Protein 4QYX (pdb70)

Solvent-accessible surface area: 10157 Å² total; per-residue (Å²): 120,66,102,37,0,0,0,0,0,0,22,46,50,79,88,10,20,110,104,41,15,79,0,0,0,21,0,7,0,0,0,49,0,6,53,12,0,85,189,95,50,9,85,4,41,1,0,0,52,69,16,146,54,13,51,0,75,70,0,51,43,132,113,74,6,74,51,120,27,34,73,31,34,135,66,150,97,11,69,3,22,108,12,10,85,138,34,74,28,7,185,98,22,85,11,85,34,11,42,0,0,0,0,0,0,1,8,0,0,8,37,18,0,35,155,0,136,56,0,6,86,19,0,10,80,1,24,26,99,46,7,0,0,0,0,0,3,2,0,0,1,0,0,32,46,2,58,18,131,152,85,53,126,31,3,0,65,71,45,25,0,0,0,6,6,56,88,0,4,83,107,83,48,2,63,87,33,5,152,91,82,140,27,42,17,1,50,65,4,1,178,149,46,44,15,134,42,62,61,13,160,17,27,100,59,89,75,10,25,57,43,54,78,0,0,0,0,0,0,14,59,0,0,100,24,0,0,57,85,0,16,100,20,49,218

GO terms:
  GO:0000932 P-body (C, IDA)
  GO:0010494 cytoplasmic stress granule (C, IDA)
  GO:0044183 protein folding chaperone (F, IDA)
  GO:0006457 protein folding (P, IDA)
  GO:0019172 glyoxalase III activity (F, IDA)
  GO:0034599 cellular response to oxidative stress (P, IMP)
  GO:0010494 cytoplasmic stress granule (C, HDA)
  GO:0031669 cellular response to nutrient levels (P, IMP)
  GO:0019172 glyoxalase III activity (F, EXP)

CATH classification: 3.40.50.880

Radius of gyration: 16.04 Å; Cα contacts (8 Å, |Δi|>4): 571; chains: 1; bounding box: 46×45×32 Å

Nearest PDB structures (foldseek):
  4qyx-assembly1_A  TM=1.004E+00  e=4.653E-50  Saccharomyces cerevisiae
  1qvz-assembly1_B  TM=9.995E-01  e=1.437E-45  Saccharomyces cerevisiae
  1qvv-assembly1_D-2  TM=1.000E+00  e=1.384E-43  Saccharomyces cerevisiae
  4lru-assembly1_A  TM=9.902E-01  e=3.178E-36  Candida albicans SC5314
  3mii-assembly1_B  TM=9.748E-01  e=4.558E-36  Saccharomyces cerevisiae S288C

Secondary structure (DSSP, 8-state):
---EEEEEE-----B-STTS-B--B-HHHHHHHHHHHHHTT-EEEEEETTS---B-GGGGSTTTS-HHHHHHHH-TTSHHHHHHTT-B-GGG--GGG-SEEEE--STTHHHHGGG-HHHHHHHHHHHHTT-EEEEETTGGGGGTT-B-TTTSSBTTTT-EE--S-HHHHHHTT-HHHHHHTT---HHHHHHHTT-EE---SSTTS--EEEETTEEEE-SGGGHHHHHHHHHHHH-

Sequence (235 aa):
APKKVLLALTSYNDVFYSDGAKTGVFVVEALHPFNTFRKEGFEVDFVSETGKFGWDEHSLAKDFLNGQDETDFKNKDSDDFNKTLAKIKTPKEVNADDYQIFFASAGHGTLFDYPKAKDLQDIASEIYANGGVVAAVCHGPAIFDGLTDKKTGRPLIEGKSITGFTDVGETILGVDSILKAKNLATVEDVAKKYGAKYLAPVGPWDDYSITDGRLVTGVNPASAHSTAVRSIVALK

Structure (mmCIF, N/CA/C/O backbone):
data_4QYX
#
_entry.id   4QYX
#
_cell.length_a   46.283
_cell.length_b   68.786
_cell.length_c   137.216
_cell.angle_alpha   90.00
_cell.angle_beta   90.00
_cell.angle_gamma   90.00
#
_symmetry.space_group_name_H-M   'C 2 2 21'
#
loop_
_entity.id
_entity.type
_entity.pdbx_description
1 polymer 'Probable chaperone protein HSP31'
2 water water
#
loop_
_atom_site.group_PDB
_atom_site.id
_atom_site.type_symbol
_atom_site.label_atom_id
_atom_site.label_alt_id
_atom_site.label_comp_id
_atom_site.label_asym_id
_atom_site.label_entity_id
_atom_site.label_seq_id
_atom_site.pdbx_PDB_ins_code
_atom_site.Cartn_x
_atom_site.Cartn_y
_atom_site.Cartn_z
_atom_site.occupancy
_atom_site.B_iso_or_equiv
_atom_site.auth_seq_id
_atom_site.auth_comp_id
_atom_site.auth_asym_id
_atom_site.auth_atom_id
_atom_site.pdbx_PDB_model_num
ATOM 1 N N . ALA A 1 2 ? 28.675 -1.482 19.271 1.00 67.16 2 ALA A N 1
ATOM 2 C CA . ALA A 1 2 ? 27.321 -1.161 18.721 1.00 63.81 2 ALA A CA 1
ATOM 3 C C . ALA A 1 2 ? 26.933 0.312 18.906 1.00 61.99 2 ALA A C 1
ATOM 4 O O . ALA A 1 2 ? 26.861 0.805 20.024 1.00 61.19 2 ALA A O 1
ATOM 6 N N . PRO A 1 3 ? 26.650 1.006 17.804 1.00 60.77 3 PRO A N 1
ATOM 7 C CA . PRO A 1 3 ? 26.125 2.370 17.869 1.00 58.78 3 PRO A CA 1
ATOM 8 C C . PRO A 1 3 ? 24.862 2.527 18.736 1.00 55.66 3 PRO A C 1
ATOM 9 O O . PRO A 1 3 ? 24.070 1.595 18.843 1.00 56.24 3 PRO A O 1
ATOM 13 N N . LYS A 1 4 ? 24.688 3.706 19.337 1.00 53.86 4 LYS A N 1
ATOM 14 C CA . LYS A 1 4 ? 23.482 4.054 20.086 1.00 51.52 4 LYS A CA 1
ATOM 15 C C . LYS A 1 4 ? 22.393 4.513 19.119 1.00 47.06 4 LYS A C 1
ATOM 16 O O . LYS A 1 4 ? 22.429 5.642 18.637 1.00 46.08 4 LYS A O 1
ATOM 22 N N . LYS A 1 5 ? 21.442 3.631 18.829 1.00 44.24 5 LYS A N 1
ATOM 23 C CA . LYS A 1 5 ? 20.453 3.887 17.793 1.00 42.15 5 LYS A CA 1
ATOM 24 C C . LYS A 1 5 ? 19.034 3.473 18.135 1.00 37.89 5 LYS A C 1
ATOM 25 O O . LYS A 1 5 ? 18.788 2.452 18.805 1.00 36.59 5 LYS A O 1
ATOM 31 N N . VAL A 1 6 ? 18.109 4.302 17.649 1.00 34.18 6 VAL A N 1
ATOM 32 C CA . VAL A 1 6 ? 16.681 4.023 17.671 1.00 31.03 6 VAL A CA 1
ATOM 33 C C . VAL A 1 6 ? 16.159 3.845 16.254 1.00 30.44 6 VAL A C 1
ATOM 34 O O . VAL A 1 6 ? 16.520 4.600 15.342 1.00 30.84 6 VAL A O 1
ATOM 38 N N . LEU A 1 7 ? 15.344 2.823 16.067 1.00 29.49 7 LEU A N 1
ATOM 39 C CA . LEU A 1 7 ? 14.590 2.628 14.861 1.00 29.18 7 LEU A CA 1
ATOM 40 C C . LEU A 1 7 ? 13.1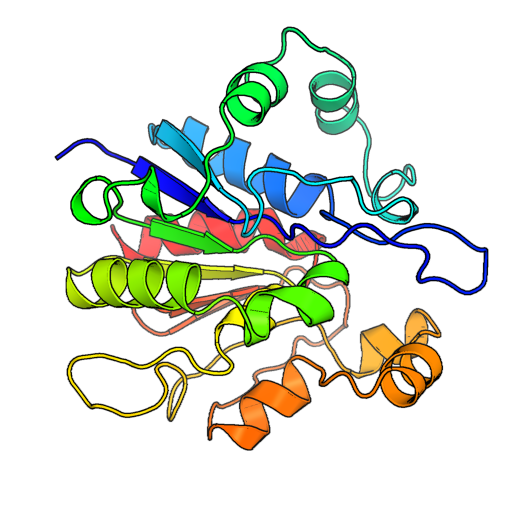95 3.154 15.128 1.00 27.00 7 LEU A C 1
ATOM 41 O O . LEU A 1 7 ? 12.441 2.637 15.976 1.00 26.10 7 LEU A O 1
ATOM 46 N N . LEU A 1 8 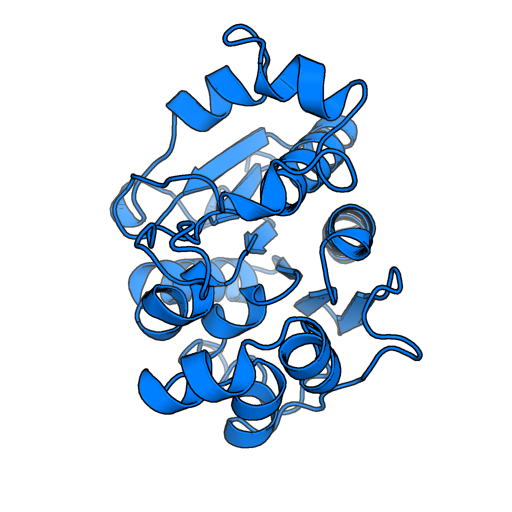? 12.846 4.179 14.383 1.00 26.19 8 LEU A N 1
ATOM 47 C CA . LEU A 1 8 ? 11.622 4.928 14.632 1.00 24.48 8 LEU A CA 1
ATOM 48 C C . LEU A 1 8 ? 10.705 4.640 13.466 1.00 24.24 8 LEU A C 1
ATOM 49 O O . LEU A 1 8 ? 10.903 5.139 12.350 1.00 25.74 8 LEU A O 1
ATOM 54 N N . ALA A 1 9 ? 9.749 3.767 13.727 1.00 23.58 9 ALA A N 1
ATOM 55 C CA . ALA A 1 9 ? 8.771 3.324 12.750 1.00 2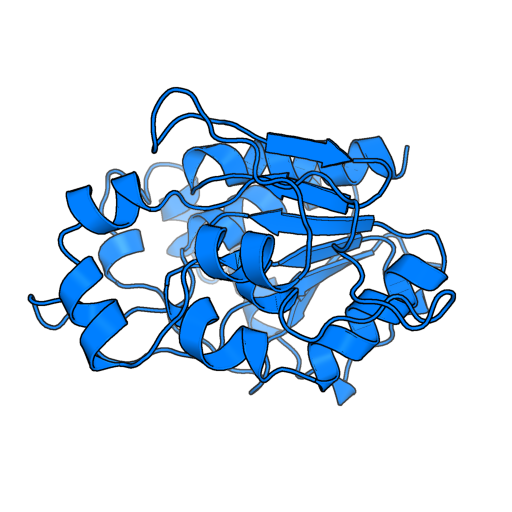3.54 9 ALA A CA 1
ATOM 56 C C . ALA A 1 9 ? 7.650 4.322 12.515 1.00 22.17 9 ALA A C 1
ATOM 57 O O . ALA A 1 9 ? 7.157 4.940 13.490 1.00 19.82 9 ALA A O 1
ATOM 59 N N . LEU A 1 10 ? 7.284 4.486 11.226 1.00 22.58 10 LEU A N 1
ATOM 60 C CA . LEU A 1 10 ? 6.161 5.326 10.748 1.00 22.30 10 LEU A CA 1
ATOM 61 C C . LEU A 1 10 ? 5.112 4.511 9.975 1.00 23.29 10 LEU A C 1
ATOM 62 O O . LEU A 1 10 ? 5.460 3.595 9.138 1.00 24.58 10 LEU A O 1
ATOM 67 N N . THR A 1 11 ? 3.839 4.857 10.144 1.00 22.51 11 THR A N 1
ATOM 68 C CA . THR A 1 11 ? 2.844 4.313 9.212 1.00 23.99 11 THR A CA 1
ATOM 69 C C . THR A 1 11 ? 3.139 4.706 7.750 1.00 26.31 11 THR A C 1
ATOM 70 O O . THR A 1 11 ? 3.586 5.812 7.472 1.00 27.07 11 THR A O 1
ATOM 74 N N . SER A 1 12 ? 2.947 3.752 6.848 1.00 27.55 12 SER A N 1
ATOM 75 C CA . SER A 1 12 ? 3.011 3.997 5.391 1.00 29.96 12 SER A CA 1
ATOM 76 C C . SER A 1 12 ? 1.633 4.229 4.767 1.00 30.46 12 SER A C 1
ATOM 77 O O . SER A 1 12 ? 1.537 4.409 3.546 1.00 32.06 12 SER A O 1
ATOM 80 N N . TYR A 1 13 ? 0.567 4.147 5.554 1.00 29.04 13 TYR A N 1
ATOM 81 C CA . TYR A 1 13 ? -0.768 4.395 5.054 1.00 29.77 13 TYR A CA 1
ATOM 82 C C . TYR A 1 13 ? -1.006 5.877 5.065 1.00 29.85 13 TYR A C 1
ATOM 83 O O . TYR A 1 13 ? -0.627 6.608 6.027 1.00 28.08 13 TYR A O 1
ATOM 92 N N . ASN A 1 14 ? -1.591 6.350 3.981 1.00 32.24 14 ASN A N 1
ATOM 93 C CA . ASN A 1 14 ? -1.809 7.777 3.805 1.00 32.54 14 ASN A CA 1
ATOM 94 C C . ASN A 1 14 ? -2.960 8.025 2.845 1.00 35.46 14 ASN A C 1
ATOM 95 O O . ASN A 1 14 ? -2.786 8.630 1.809 1.00 37.96 14 ASN A O 1
ATOM 100 N N . ASP A 1 15 ? -4.139 7.494 3.151 1.00 36.17 15 ASP A N 1
ATOM 101 C CA . ASP A 1 15 ? -5.323 7.676 2.314 1.00 38.83 15 ASP A CA 1
ATOM 102 C C . ASP A 1 15 ? -6.363 8.511 3.048 1.00 37.38 15 ASP A C 1
ATOM 103 O O . ASP A 1 15 ? -6.263 8.702 4.271 1.00 35.85 15 ASP A O 1
ATOM 108 N N . VAL A 1 16 ? -7.369 8.966 2.302 1.00 38.78 16 VAL A N 1
ATOM 109 C CA . VAL A 1 16 ? -8.562 9.655 2.827 1.00 38.51 16 VAL A CA 1
ATOM 110 C C . VAL A 1 16 ? -9.201 8.754 3.886 1.00 37.21 16 VAL A C 1
ATOM 111 O O . VAL A 1 16 ? -9.386 7.556 3.662 1.00 37.28 16 VAL A O 1
ATOM 115 N N . PHE A 1 17 ? -9.556 9.353 5.015 1.00 35.29 17 PHE A N 1
ATOM 116 C CA . PHE A 1 17 ? -9.967 8.604 6.196 1.00 34.14 17 PHE A CA 1
ATOM 117 C C . PHE A 1 17 ? -11.108 9.290 6.927 1.00 35.02 17 PHE A C 1
ATOM 118 O O . PHE A 1 17 ? -12.112 8.660 7.184 1.00 36.81 17 PHE A O 1
ATOM 126 N N . TYR A 1 18 ? -10.967 10.580 7.248 1.00 35.13 18 TYR A N 1
ATOM 127 C CA . TYR A 1 18 ? -11.938 11.290 8.094 1.00 35.25 18 TYR A CA 1
ATOM 128 C C . TYR A 1 18 ? -13.151 11.778 7.310 1.00 38.19 18 TYR A C 1
ATOM 129 O O . TYR A 1 18 ? -13.083 11.887 6.089 1.00 39.70 18 TYR A O 1
ATOM 138 N N . SER A 1 19 ? -14.257 12.097 7.998 1.00 39.62 19 SER A N 1
ATOM 139 C CA . SER A 1 19 ? -15.537 12.472 7.320 1.00 42.77 19 SER A CA 1
ATOM 140 C C . SER A 1 19 ? -15.476 13.783 6.574 1.00 43.50 19 SER A C 1
ATOM 141 O O . SER A 1 19 ? -16.355 14.089 5.772 1.00 46.84 19 SER A O 1
ATOM 144 N N . ASP A 1 20 ? -14.470 14.585 6.878 1.00 41.24 20 ASP A N 1
ATOM 145 C CA . ASP A 1 20 ? -14.238 15.808 6.138 1.00 42.05 20 ASP A CA 1
ATOM 146 C C . ASP A 1 20 ? -13.382 15.577 4.888 1.00 42.28 20 ASP A C 1
ATOM 147 O O . ASP A 1 20 ? -13.142 16.511 4.135 1.00 43.49 20 ASP A O 1
ATOM 152 N N . GLY A 1 21 ? -12.936 14.346 4.648 1.00 41.17 21 GLY A N 1
ATOM 153 C CA . GLY A 1 21 ? -12.122 14.043 3.480 1.00 41.46 21 GLY A CA 1
ATOM 154 C C . GLY A 1 21 ? -10.628 14.164 3.737 1.00 38.95 21 GLY A C 1
ATOM 155 O O . GLY A 1 21 ? -9.830 13.939 2.835 1.00 39.73 21 GLY A O 1
ATOM 156 N N . ALA A 1 22 ? -10.226 14.507 4.959 1.00 36.09 22 ALA A N 1
ATOM 157 C CA . ALA A 1 22 ? -8.804 14.597 5.262 1.00 34.14 22 ALA A CA 1
ATOM 158 C C . ALA A 1 22 ? -8.166 13.197 5.285 1.00 32.80 22 ALA A C 1
ATOM 159 O O . ALA A 1 22 ? -8.825 12.202 5.619 1.00 33.48 22 ALA A O 1
ATOM 161 N N . LYS A 1 23 ? -6.897 13.133 4.906 1.00 32.08 23 LYS A N 1
ATOM 162 C CA . LYS A 1 23 ? -6.108 11.892 4.952 1.00 31.48 23 LYS A CA 1
ATOM 163 C C . LYS A 1 23 ? -5.577 11.615 6.345 1.00 28.58 23 LYS A C 1
ATOM 164 O O . LYS A 1 23 ? -5.203 12.540 7.086 1.00 26.92 23 LYS A O 1
ATOM 170 N N . THR A 1 24 ? -5.530 10.329 6.717 1.00 27.71 24 THR A N 1
ATOM 171 C CA . THR A 1 24 ? -4.693 9.931 7.840 1.00 25.54 24 THR A CA 1
ATOM 172 C C . THR A 1 24 ? -3.276 9.655 7.332 1.00 25.45 24 THR A C 1
ATOM 173 O O . THR A 1 24 ? -2.981 9.872 6.131 1.00 26.63 24 THR A O 1
ATOM 177 N N . GLY A 1 25 ? -2.405 9.252 8.249 1.00 23.65 25 GLY A N 1
ATOM 178 C CA . GLY A 1 25 ? -0.965 9.177 8.038 1.00 23.62 25 GLY A CA 1
ATOM 179 C C . GLY A 1 25 ? -0.244 9.244 9.374 1.00 21.75 25 GLY A C 1
ATOM 180 O O . GLY A 1 25 ? -0.823 8.901 10.417 1.00 21.24 25 GLY A O 1
ATOM 181 N N . VAL A 1 26 ? 0.992 9.736 9.334 1.00 21.68 26 VAL A N 1
ATOM 182 C CA . VAL A 1 26 ? 1.845 9.935 10.500 1.00 20.24 26 VAL A CA 1
ATOM 183 C C . VAL A 1 26 ? 1.355 11.155 11.308 1.00 19.36 26 VAL A C 1
ATOM 184 O O . VAL A 1 26 ? 1.203 12.226 10.759 1.00 19.98 26 VAL A O 1
ATOM 188 N N . PHE A 1 27 ? 1.087 10.949 12.589 1.00 18.74 27 PHE A N 1
ATOM 189 C CA . PHE A 1 27 ? 0.751 12.025 13.519 1.00 17.97 27 PHE A CA 1
ATOM 190 C C . PHE A 1 27 ? 2.053 12.784 13.797 1.00 17.49 27 PHE A C 1
ATOM 191 O O . PHE A 1 27 ? 2.934 12.260 14.459 1.00 17.14 27 PHE A O 1
ATOM 199 N N . VAL A 1 28 ? 2.217 13.979 13.231 1.00 17.65 28 VAL A N 1
ATOM 200 C CA . VAL A 1 28 ? 3.547 14.617 13.189 1.00 17.96 28 VAL A CA 1
ATOM 201 C C . VAL A 1 28 ? 4.309 14.555 14.544 1.00 17.68 28 VAL A C 1
ATOM 202 O O . VAL A 1 28 ? 5.465 14.083 14.591 1.00 18.61 28 VAL A O 1
ATOM 206 N N . VAL A 1 29 ? 3.715 15.047 15.629 1.00 16.71 29 VAL A N 1
ATOM 207 C CA . VAL A 1 29 ? 4.475 15.067 16.884 1.00 16.78 29 VAL A CA 1
ATOM 208 C C . VAL A 1 29 ? 4.812 13.720 17.496 1.00 16.04 29 VAL A C 1
ATOM 209 O O . VAL A 1 29 ? 5.700 13.641 18.376 1.00 15.95 29 VAL A O 1
ATOM 213 N N . GLU A 1 30 ? 4.098 12.660 17.099 1.00 15.93 30 GLU A N 1
ATOM 214 C CA . GLU A 1 30 ? 4.468 11.290 17.489 1.00 16.87 30 GLU A CA 1
ATOM 215 C C . GLU A 1 30 ? 5.785 10.808 16.881 1.00 17.62 30 GLU A C 1
ATOM 216 O O . GLU A 1 30 ? 6.377 9.812 17.381 1.00 17.90 30 GLU A O 1
ATOM 222 N N . ALA A 1 31 ? 6.216 11.464 15.794 1.00 18.12 31 ALA A N 1
ATOM 223 C CA . ALA A 1 31 ? 7.545 11.285 15.236 1.00 19.06 31 ALA A CA 1
ATOM 224 C C . ALA A 1 31 ? 8.504 12.314 15.778 1.00 19.00 31 ALA A C 1
ATOM 225 O O . ALA A 1 31 ? 9.634 11.992 16.166 1.00 19.68 31 ALA A O 1
ATOM 227 N N . LEU A 1 32 ? 8.060 13.561 15.841 1.00 18.36 32 LEU A N 1
ATOM 228 C CA . LEU A 1 32 ? 8.961 14.667 16.114 1.00 18.82 32 LEU A CA 1
ATOM 229 C C . LEU A 1 32 ? 9.378 14.746 17.604 1.00 17.56 32 LEU A C 1
ATOM 230 O O . LEU A 1 32 ? 10.560 14.960 17.929 1.00 18.18 32 LEU A O 1
ATOM 235 N N . HIS A 1 33 ? 8.434 14.639 18.500 1.00 16.85 33 HIS A N 1
ATOM 236 C CA . HIS A 1 33 ? 8.809 14.659 19.913 1.00 16.87 33 HIS A CA 1
ATOM 237 C C . HIS A 1 33 ? 9.743 13.495 20.287 1.00 16.89 33 HIS A C 1
ATOM 238 O O . HIS A 1 33 ? 10.790 13.721 20.921 1.00 17.71 33 HIS A O 1
ATOM 245 N N . PRO A 1 34 ? 9.406 12.281 19.848 1.00 16.83 34 PRO A N 1
ATOM 246 C CA . PRO A 1 34 ? 10.378 11.207 20.137 1.00 17.74 34 PRO A CA 1
ATOM 247 C C . PRO A 1 34 ? 11.739 11.419 19.490 1.00 19.36 34 PRO A C 1
ATOM 248 O O . PRO A 1 34 ? 12.767 11.227 20.146 1.00 20.43 34 PRO A O 1
ATOM 252 N N . PHE A 1 35 ? 11.764 11.871 18.231 1.00 20.09 35 PHE A N 1
ATOM 253 C CA . PHE A 1 35 ? 13.008 12.216 17.591 1.00 21.53 35 PHE A CA 1
ATOM 254 C C . PHE A 1 35 ? 13.842 13.182 18.426 1.00 21.86 35 PHE A C 1
ATOM 255 O O . PHE A 1 35 ? 15.039 12.970 18.620 1.00 22.94 35 PHE A O 1
ATOM 263 N N . ASN A 1 36 ? 13.215 14.260 18.921 1.00 20.83 36 ASN A N 1
ATOM 264 C CA . ASN A 1 36 ? 13.916 15.258 19.729 1.00 21.43 36 ASN A CA 1
ATOM 265 C C . ASN A 1 36 ? 14.458 14.659 21.034 1.00 22.21 36 ASN A C 1
ATOM 266 O O . ASN A 1 36 ? 15.573 14.989 21.463 1.00 23.25 36 ASN A O 1
ATOM 271 N N . THR A 1 37 ? 13.642 13.822 21.654 1.00 21.34 37 THR A N 1
ATOM 272 C CA . THR A 1 37 ? 13.986 13.210 22.930 1.00 22.81 37 THR A CA 1
ATOM 273 C C . THR A 1 37 ? 15.191 12.253 22.732 1.00 24.75 37 THR A C 1
ATOM 274 O O . THR A 1 37 ? 16.176 12.319 23.475 1.00 27.25 37 THR A O 1
ATOM 278 N N . PHE A 1 38 ? 15.135 11.424 21.704 1.00 25.14 38 PHE A N 1
ATOM 279 C CA . PHE A 1 38 ? 16.216 10.483 21.464 1.00 28.10 38 PHE A CA 1
ATOM 280 C C . PHE A 1 38 ? 17.515 11.247 21.198 1.00 31.20 38 PHE A C 1
ATOM 281 O O . PHE A 1 38 ? 18.571 10.886 21.719 1.00 33.67 38 PHE A O 1
ATOM 289 N N . ARG A 1 39 ? 17.420 12.343 20.445 1.00 32.29 39 ARG A N 1
ATOM 290 C CA . ARG A 1 39 ? 18.592 13.168 20.123 1.00 35.58 39 ARG A CA 1
ATOM 291 C C . ARG A 1 39 ? 19.210 13.844 21.355 1.00 36.83 39 ARG A C 1
ATOM 292 O O . ARG A 1 39 ? 20.445 13.848 21.511 1.00 38.19 39 ARG A O 1
ATOM 300 N N . LYS A 1 40 ? 18.381 14.399 22.240 1.00 36.48 40 LYS A N 1
ATOM 301 C CA . LYS A 1 40 ? 18.889 14.970 23.493 1.00 39.65 40 LYS A CA 1
ATOM 302 C C . LYS A 1 40 ? 19.749 13.953 24.256 1.00 41.75 40 LYS A C 1
ATOM 303 O O . LYS A 1 40 ? 20.823 14.290 24.752 1.00 45.00 40 LYS A O 1
ATOM 309 N N . GLU A 1 41 ? 19.319 12.695 24.264 1.00 42.42 41 GLU A N 1
ATOM 310 C CA . GLU A 1 41 ? 20.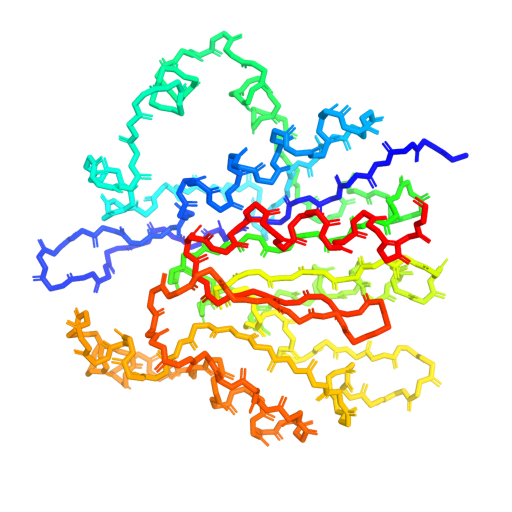060 11.634 24.968 1.00 45.63 41 GLU A CA 1
ATOM 311 C C . GLU A 1 41 ? 21.165 10.974 24.123 1.00 47.20 41 GLU A C 1
ATOM 312 O O . GLU A 1 41 ? 21.701 9.932 24.490 1.00 48.91 41 GLU A O 1
ATOM 318 N N . GLY A 1 42 ? 21.513 11.578 22.995 1.00 47.22 42 GLY A N 1
ATOM 319 C CA . GLY A 1 42 ? 22.658 11.122 22.210 1.00 49.28 42 GLY A CA 1
ATOM 320 C C . GLY A 1 42 ? 22.450 9.871 21.377 1.00 47.47 42 GLY A C 1
ATOM 321 O O . GLY A 1 42 ? 23.414 9.174 21.084 1.00 49.27 42 GLY A O 1
ATOM 322 N N . PHE A 1 43 ? 21.203 9.595 20.994 1.00 43.64 43 PHE A N 1
ATOM 323 C CA . PHE A 1 43 ? 20.883 8.491 20.093 1.00 42.83 43 PHE A CA 1
ATOM 324 C C . PHE A 1 43 ? 20.775 9.012 18.668 1.00 43.56 43 PHE A C 1
ATOM 325 O O . PHE A 1 43 ? 20.244 10.103 18.437 1.00 43.35 43 PHE A O 1
ATOM 333 N N . GLU A 1 44 ? 21.244 8.210 17.720 1.00 45.05 44 GLU A N 1
ATOM 334 C CA . GLU A 1 44 ? 20.987 8.409 16.301 1.00 44.68 44 GLU A CA 1
ATOM 335 C C . GLU A 1 44 ? 19.621 7.772 16.010 1.00 40.26 44 GLU A C 1
ATOM 336 O O . GLU A 1 44 ? 19.235 6.805 16.664 1.00 39.44 44 GLU A O 1
ATOM 342 N N . VAL A 1 45 ? 18.890 8.331 15.042 1.00 36.79 45 VAL A N 1
ATOM 343 C CA . VAL A 1 45 ? 17.528 7.911 14.717 1.00 33.24 45 VAL A CA 1
ATOM 344 C C . VAL A 1 45 ? 17.383 7.595 13.238 1.00 33.80 45 VAL A C 1
ATOM 345 O O . VAL A 1 45 ? 17.628 8.440 12.367 1.00 34.33 45 VAL A O 1
ATOM 349 N N . ASP A 1 46 ? 16.935 6.384 12.946 1.00 33.44 46 ASP A N 1
ATOM 350 C CA . ASP A 1 46 ? 16.645 6.006 11.586 1.00 34.37 46 ASP A CA 1
ATOM 351 C C . ASP A 1 46 ? 15.159 5.810 11.464 1.00 32.15 46 ASP A C 1
ATOM 352 O O . ASP A 1 46 ? 14.580 5.088 12.235 1.00 31.90 46 ASP A O 1
ATOM 357 N N . PHE A 1 47 ? 14.547 6.442 10.474 1.00 32.15 47 PHE A N 1
ATOM 358 C CA . PHE A 1 47 ? 13.124 6.264 10.239 1.00 30.48 47 PHE A CA 1
ATOM 359 C C . PHE A 1 47 ? 12.899 5.090 9.325 1.00 31.71 47 PHE A C 1
ATOM 360 O O . PHE A 1 47 ? 13.708 4.828 8.449 1.00 33.86 47 PHE A O 1
ATOM 368 N N . VAL A 1 48 ? 11.778 4.414 9.501 1.00 30.59 48 VAL A N 1
ATOM 369 C CA . VAL A 1 48 ? 11.433 3.297 8.645 1.00 31.91 48 VAL A CA 1
ATOM 370 C C . VAL A 1 48 ? 9.922 3.215 8.508 1.00 30.42 48 VAL A C 1
ATOM 371 O O . VAL A 1 48 ? 9.199 3.539 9.462 1.00 28.67 48 VAL A O 1
ATOM 375 N N . SER A 1 49 ? 9.452 2.823 7.325 1.00 31.62 49 SER A N 1
ATOM 376 C CA . SER A 1 49 ? 8.035 2.452 7.139 1.00 31.18 49 SER A CA 1
ATOM 377 C C . SER A 1 49 ? 7.888 1.213 6.273 1.00 33.52 49 SER A C 1
ATOM 378 O O . SER A 1 49 ? 8.805 0.853 5.535 1.00 35.44 49 SER A O 1
ATOM 381 N N . GLU A 1 50 ? 6.718 0.572 6.309 1.00 33.72 50 GLU A N 1
ATOM 382 C CA . GLU A 1 50 ? 6.546 -0.668 5.486 1.00 36.86 50 GLU A CA 1
ATOM 383 C C . GLU A 1 50 ? 6.926 -0.498 3.978 1.00 39.16 50 GLU A C 1
ATOM 384 O O . GLU A 1 50 ? 7.547 -1.388 3.386 1.00 41.60 50 GLU A O 1
ATOM 390 N N . THR A 1 51 ? 6.566 0.628 3.369 1.00 38.82 51 THR A N 1
ATOM 391 C CA . THR A 1 51 ? 6.805 0.903 1.937 1.00 40.92 51 THR A CA 1
ATOM 392 C C . THR A 1 51 ? 8.036 1.779 1.663 1.00 41.41 51 THR A C 1
ATOM 393 O O . THR A 1 51 ? 8.367 2.047 0.528 1.00 43.41 51 THR A O 1
ATOM 397 N N . GLY A 1 52 ? 8.669 2.277 2.719 1.00 39.62 52 GLY A N 1
ATOM 398 C CA . GLY A 1 52 ? 9.690 3.301 2.586 1.00 39.81 52 GLY A CA 1
ATOM 399 C C . GLY A 1 52 ? 9.124 4.696 2.305 1.00 39.01 52 GLY A C 1
ATOM 400 O O . GLY A 1 52 ? 9.895 5.648 2.117 1.00 38.87 52 GLY A O 1
ATOM 401 N N . LYS A 1 53 ? 7.795 4.825 2.231 1.00 38.46 53 LYS A N 1
ATOM 402 C CA . LYS A 1 53 ? 7.157 6.146 2.072 1.00 38.04 53 LYS A CA 1
ATOM 403 C C . LYS A 1 53 ? 6.187 6.406 3.203 1.00 34.79 53 LYS A C 1
ATOM 404 O O . LYS A 1 53 ? 5.849 5.519 3.968 1.00 33.65 53 LYS A O 1
ATOM 410 N N . PHE A 1 54 ? 5.725 7.653 3.279 1.00 33.92 54 PHE A N 1
ATOM 411 C CA . PHE A 1 54 ? 4.751 8.050 4.287 1.00 31.36 54 PHE A CA 1
ATOM 412 C C . PHE A 1 54 ? 4.186 9.404 3.899 1.00 30.93 54 PHE A C 1
ATOM 413 O O . PHE A 1 54 ? 4.795 10.158 3.120 1.00 31.42 54 PHE A O 1
ATOM 421 N N . GLY A 1 55 ? 2.998 9.675 4.429 1.00 29.25 55 GLY A N 1
ATOM 422 C CA . GLY A 1 55 ? 2.418 11.026 4.409 1.00 28.97 55 GLY A CA 1
ATOM 423 C C . GLY A 1 55 ? 1.881 11.389 5.783 1.00 26.43 55 GLY A C 1
ATOM 424 O O . GLY A 1 55 ? 1.661 10.522 6.659 1.00 25.17 55 GLY A O 1
ATOM 425 N N . TRP A 1 56 ? 1.637 12.677 5.955 1.00 26.53 56 TRP A N 1
ATOM 426 C CA . TRP A 1 56 ? 1.184 13.201 7.252 1.00 24.51 56 TRP A CA 1
ATOM 427 C C . TRP A 1 56 ? -0.338 13.040 7.447 1.00 24.54 56 TRP A C 1
ATOM 428 O O . TRP A 1 56 ? -1.152 13.223 6.534 1.00 25.90 56 TRP A O 1
ATOM 439 N N . ASP A 1 57 ? -0.720 12.667 8.655 1.00 23.08 57 ASP A N 1
ATOM 440 C CA . ASP A 1 57 ? -2.120 12.757 9.056 1.00 23.43 57 ASP A CA 1
ATOM 441 C C . ASP A 1 57 ? -2.510 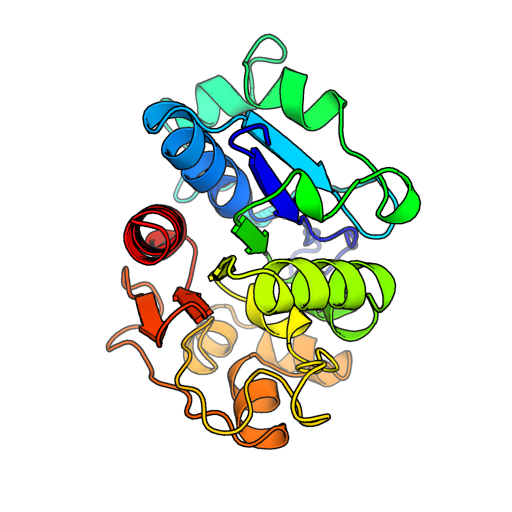14.238 9.024 1.00 23.74 57 ASP A C 1
ATOM 442 O O . ASP A 1 57 ? -1.931 15.059 9.743 1.00 22.48 57 ASP A O 1
ATOM 447 N N . GLU A 1 58 ? -3.499 14.569 8.201 1.00 25.52 58 GLU A N 1
ATOM 448 C CA . GLU A 1 58 ? -3.833 15.968 7.934 1.00 27.11 58 GLU A CA 1
ATOM 449 C C . GLU A 1 58 ? -4.495 16.649 9.125 1.00 26.37 58 GLU A C 1
ATOM 450 O O . GLU A 1 58 ? -4.382 17.868 9.307 1.00 26.99 58 GLU A O 1
ATOM 456 N N . HIS A 1 59 ? -5.164 15.873 9.961 1.00 24.96 59 HIS A N 1
ATOM 457 C CA . HIS A 1 59 ? -5.680 16.423 11.215 1.00 24.44 59 HIS A CA 1
ATOM 458 C C . HIS A 1 59 ? -4.576 16.676 12.231 1.00 23.43 59 HIS A C 1
ATOM 459 O O . HIS A 1 59 ? -4.777 17.439 13.170 1.00 23.32 59 HIS A O 1
ATOM 466 N N . SER A 1 60 ? -3.407 16.043 12.083 1.00 22.51 60 SER A N 1
ATOM 467 C CA . SER A 1 60 ? -2.289 16.310 12.996 1.00 21.28 60 SER A CA 1
ATOM 468 C C . SER A 1 60 ? -1.511 17.596 12.707 1.00 22.21 60 SER A C 1
ATOM 469 O O . SER A 1 60 ? -0.628 17.955 13.457 1.00 21.15 60 SER A O 1
ATOM 472 N N . LEU A 1 61 ? -1.865 18.281 11.615 1.00 24.17 61 LEU A N 1
ATOM 473 C CA . LEU A 1 61 ? -1.281 19.566 11.221 1.00 25.87 61 LEU A CA 1
ATOM 474 C C . LEU A 1 61 ? -2.046 20.727 11.846 1.00 27.83 61 LEU A C 1
ATOM 475 O O . LEU A 1 61 ? -1.583 21.876 11.811 1.00 28.83 61 LEU A O 1
ATOM 480 N N . ALA A 1 62 ? -3.231 20.448 12.396 1.00 29.03 62 ALA A N 1
ATOM 481 C CA . ALA A 1 62 ? -3.975 21.465 13.146 1.00 30.01 62 ALA A CA 1
ATOM 482 C C . ALA A 1 62 ? -3.053 22.144 14.152 1.00 29.70 62 ALA A C 1
ATOM 483 O O . ALA A 1 62 ? -2.071 21.572 14.634 1.00 27.77 62 ALA A O 1
ATOM 485 N N . LYS A 1 63 ? -3.367 23.388 14.492 1.00 32.57 63 LYS A N 1
ATOM 486 C CA . LYS A 1 63 ? -2.443 24.177 15.288 1.00 32.22 63 LYS A CA 1
ATOM 487 C C . LYS A 1 63 ? -2.457 23.816 16.781 1.00 31.37 63 LYS A C 1
ATOM 488 O O . LYS A 1 63 ? -1.513 24.111 17.503 1.00 32.43 63 LYS A O 1
ATOM 494 N N . ASP A 1 64 ? -3.456 23.078 17.245 1.00 29.73 64 ASP A N 1
ATOM 495 C CA . ASP A 1 64 ? -3.408 22.560 18.604 1.00 29.14 64 ASP A CA 1
ATOM 496 C C . ASP A 1 64 ? -2.504 21.326 18.703 1.00 27.13 64 ASP A C 1
ATOM 497 O O . ASP A 1 64 ? -2.152 20.897 19.784 1.00 25.24 64 ASP A O 1
ATOM 502 N N . PHE A 1 65 ? -2.135 20.759 17.556 1.00 25.78 65 PHE A N 1
ATOM 503 C CA . PHE A 1 65 ? -1.242 19.606 17.529 1.00 24.26 65 PHE A CA 1
ATOM 504 C C . PHE A 1 65 ? 0.149 19.877 16.961 1.00 23.81 65 PHE A C 1
ATOM 505 O O . PHE A 1 65 ? 1.073 19.058 17.159 1.00 22.96 65 PHE A O 1
ATOM 513 N N . LEU A 1 66 ? 0.278 20.946 16.192 1.00 23.91 66 LEU A N 1
ATOM 514 C CA . LEU A 1 66 ? 1.545 21.327 15.556 1.00 24.52 66 LEU A CA 1
ATOM 515 C C . LEU A 1 66 ? 1.776 22.857 15.590 1.00 24.57 66 LEU A C 1
ATOM 516 O O . LEU A 1 66 ? 1.214 23.599 14.799 1.00 25.88 66 LEU A O 1
ATOM 521 N N . ASN A 1 67 ? 2.654 23.292 16.476 1.00 24.75 67 ASN A N 1
ATOM 522 C CA . ASN A 1 67 ? 2.846 24.730 16.752 1.00 26.38 67 ASN A CA 1
ATOM 523 C C . ASN A 1 67 ? 4.262 25.016 17.284 1.00 25.18 67 ASN A C 1
ATOM 524 O O . ASN A 1 67 ? 5.040 24.093 17.504 1.00 23.13 67 ASN A O 1
ATOM 529 N N . GLY A 1 68 ? 4.588 26.286 17.464 1.00 24.44 68 GLY A N 1
ATOM 530 C CA . GLY A 1 68 ? 5.866 26.685 18.070 1.00 24.91 68 GLY A CA 1
ATOM 531 C C . GLY A 1 68 ? 7.082 26.124 17.336 1.00 24.39 68 GLY A C 1
ATOM 532 O O . GLY A 1 68 ? 7.124 26.114 16.099 1.00 23.35 68 GLY A O 1
ATOM 533 N N . GLN A 1 69 ? 8.061 25.661 18.114 1.00 23.63 69 GLN A N 1
ATOM 534 C CA . GLN A 1 69 ? 9.325 25.212 17.532 1.00 23.83 69 GLN A CA 1
ATOM 535 C C . GLN A 1 69 ? 9.096 23.939 16.712 1.00 22.29 69 GLN A C 1
ATOM 536 O O . GLN A 1 69 ? 9.816 23.739 15.747 1.00 23.17 69 GLN A O 1
ATOM 542 N N . ASP A 1 70 ? 8.096 23.136 17.084 1.00 20.73 70 ASP A N 1
ATOM 543 C CA . ASP A 1 70 ? 7.699 21.942 16.312 1.00 20.38 70 ASP A CA 1
ATOM 544 C C . ASP A 1 70 ? 7.296 22.337 14.898 1.00 20.44 70 ASP A C 1
ATOM 545 O O . ASP A 1 70 ? 7.696 21.727 13.902 1.00 20.66 70 ASP A O 1
ATOM 550 N N . GLU A 1 71 ? 6.439 23.333 14.806 1.00 20.97 71 GLU A N 1
ATOM 551 C CA . GLU A 1 71 ? 6.024 23.805 13.482 1.00 22.08 71 GLU A CA 1
ATOM 552 C C . GLU A 1 71 ? 7.198 24.375 12.672 1.00 22.63 71 GLU A C 1
ATOM 553 O O . GLU A 1 71 ? 7.297 24.171 11.459 1.00 22.36 71 GLU A O 1
ATOM 559 N N . THR A 1 72 ? 8.088 25.098 13.335 1.00 22.12 72 THR A N 1
ATOM 560 C CA . THR A 1 72 ? 9.252 25.685 12.681 1.00 22.97 72 THR A CA 1
ATOM 561 C C . THR A 1 72 ? 10.177 24.559 12.103 1.00 23.00 72 THR A C 1
ATOM 562 O O . THR A 1 72 ? 10.643 24.628 10.953 1.00 23.80 72 THR A O 1
ATOM 566 N N . ASP A 1 73 ? 10.433 23.557 12.945 1.00 21.91 73 ASP A N 1
ATOM 567 C CA . ASP A 1 73 ? 11.215 22.389 12.553 1.00 22.22 73 ASP A CA 1
ATOM 568 C C . ASP A 1 73 ? 10.560 21.606 11.381 1.00 22.78 73 ASP A C 1
ATOM 569 O O . ASP A 1 73 ? 11.253 21.109 10.491 1.00 23.44 73 ASP A O 1
ATOM 574 N N . PHE A 1 74 ? 9.232 21.502 11.428 1.00 22.04 74 PHE A N 1
ATOM 575 C CA . PHE A 1 74 ? 8.435 20.867 10.385 1.00 23.00 74 PHE A CA 1
ATOM 576 C C . PHE A 1 74 ? 8.465 21.625 9.066 1.00 24.99 74 PHE A C 1
ATOM 577 O O . PHE A 1 74 ? 8.573 21.007 8.021 1.00 26.38 74 PHE A O 1
ATOM 585 N N . LYS A 1 75 ? 8.398 22.957 9.103 1.00 25.42 75 LYS A N 1
ATOM 586 C CA . LYS A 1 75 ? 8.439 23.761 7.868 1.00 27.85 75 LYS A CA 1
ATOM 587 C C . LYS A 1 75 ? 9.834 23.993 7.298 1.00 29.04 75 LYS A C 1
ATOM 588 O O . LYS A 1 75 ? 9.961 24.319 6.121 1.00 30.72 75 LYS A O 1
ATOM 594 N N . ASN A 1 76 ? 10.860 23.881 8.129 1.00 28.67 76 ASN A N 1
ATOM 595 C CA . ASN A 1 76 ? 12.225 24.113 7.700 1.00 30.50 76 ASN A CA 1
ATOM 596 C C . ASN A 1 76 ? 12.860 22.842 7.129 1.00 31.88 76 ASN A C 1
ATOM 597 O O . ASN A 1 76 ? 13.245 21.945 7.867 1.00 30.80 76 ASN A O 1
ATOM 602 N N . LYS A 1 77 ? 13.002 22.805 5.811 1.00 34.80 77 LYS A N 1
ATOM 603 C CA . LYS A 1 77 ? 13.513 21.616 5.145 1.00 37.81 77 LYS A CA 1
ATOM 604 C C . LYS A 1 77 ? 14.981 21.311 5.504 1.00 37.93 77 LYS A C 1
ATOM 605 O O . LYS A 1 77 ? 15.440 20.193 5.341 1.00 38.61 77 LYS A O 1
ATOM 611 N N . ASP A 1 78 ? 15.671 22.314 6.046 1.00 37.44 78 ASP A N 1
ATOM 612 C CA . ASP A 1 78 ? 17.041 22.215 6.534 1.00 38.52 78 ASP A CA 1
ATOM 613 C C . ASP A 1 78 ? 17.104 21.672 7.974 1.00 34.98 78 ASP A C 1
ATOM 614 O O . ASP A 1 78 ? 18.174 21.483 8.516 1.00 35.18 78 ASP A O 1
ATOM 619 N N . SER A 1 79 ? 15.962 21.417 8.603 1.00 31.63 79 SER A N 1
ATOM 620 C CA . SER A 1 79 ? 15.971 20.926 9.994 1.00 29.29 79 SER A CA 1
ATOM 621 C C . SER A 1 79 ? 16.504 19.516 10.038 1.00 29.73 79 SER A C 1
ATOM 622 O O . SER A 1 79 ? 16.346 18.759 9.077 1.00 30.51 79 SER A O 1
ATOM 625 N N A ASP A 1 80 ? 17.147 19.176 11.154 0.50 29.36 80 ASP A N 1
ATOM 626 N N B ASP A 1 80 ? 17.129 19.149 11.149 0.50 29.41 80 ASP A N 1
ATOM 627 C CA A ASP A 1 80 ? 17.626 17.812 11.431 0.50 29.58 80 ASP A CA 1
ATOM 628 C CA B ASP A 1 80 ? 17.619 17.782 11.317 0.50 29.76 80 ASP A CA 1
ATOM 629 C C A ASP A 1 80 ? 16.499 16.800 11.243 0.50 28.22 80 ASP A C 1
ATOM 630 C C B ASP A 1 80 ? 16.485 16.766 11.243 0.50 28.26 80 ASP A C 1
ATOM 631 O O A ASP A 1 80 ? 16.702 15.752 10.653 0.50 28.99 80 ASP A O 1
ATOM 632 O O B ASP A 1 80 ? 16.667 15.672 10.734 0.50 28.95 80 ASP A O 1
ATOM 641 N N . PHE A 1 81 ? 15.307 17.137 11.726 1.00 26.11 81 PHE A N 1
ATOM 642 C CA . PHE A 1 81 ? 14.124 16.282 11.594 1.00 25.02 81 PHE A CA 1
ATOM 643 C C . PHE A 1 81 ? 13.879 15.968 10.111 1.00 26.25 81 PHE A C 1
ATOM 644 O O . PHE A 1 81 ? 13.880 14.794 9.713 1.00 26.81 81 PHE A O 1
ATOM 652 N N . ASN A 1 82 ? 13.788 17.003 9.279 1.00 27.19 82 ASN A N 1
ATOM 653 C CA . ASN A 1 82 ? 13.528 16.783 7.844 1.00 28.53 82 ASN A CA 1
ATOM 654 C C . ASN A 1 82 ? 14.675 16.076 7.093 1.00 31.00 82 ASN A C 1
ATOM 655 O O . ASN A 1 82 ? 14.430 15.219 6.232 1.00 32.14 82 ASN A O 1
ATOM 660 N N . LYS A 1 83 ? 15.915 16.448 7.371 1.00 32.19 83 LYS A N 1
ATOM 661 C CA . LYS A 1 83 ? 17.032 15.765 6.735 1.00 34.55 83 LYS A CA 1
ATOM 662 C C . LYS A 1 83 ? 17.078 14.285 7.131 1.00 33.82 83 LYS A C 1
ATOM 663 O O . LYS A 1 83 ? 17.346 13.439 6.298 1.00 34.95 83 LYS A O 1
ATOM 669 N N . THR A 1 84 ? 16.774 13.967 8.392 1.00 31.36 84 THR A N 1
ATOM 670 C CA . THR A 1 84 ? 16.755 12.574 8.808 1.00 31.00 84 THR A CA 1
ATOM 671 C C . THR A 1 84 ? 15.568 11.827 8.195 1.00 30.36 84 THR A C 1
ATOM 672 O O . THR A 1 84 ? 15.696 10.663 7.788 1.00 31.56 84 THR A O 1
ATOM 676 N N . LEU A 1 85 ? 14.420 12.485 8.120 1.00 29.05 85 LEU A N 1
ATOM 677 C CA . LEU A 1 85 ? 13.247 11.886 7.479 1.00 28.91 85 LEU A CA 1
ATOM 678 C C . LEU A 1 85 ? 13.541 11.579 6.001 1.00 31.05 85 LEU A C 1
ATOM 679 O O . LEU A 1 85 ? 13.004 10.643 5.466 1.00 31.79 85 LEU A O 1
ATOM 684 N N . ALA A 1 86 ? 14.389 12.380 5.373 1.00 32.45 86 ALA A N 1
ATOM 685 C CA . ALA A 1 86 ? 14.698 12.197 3.952 1.00 35.25 86 ALA A CA 1
ATOM 686 C C . ALA A 1 86 ? 15.410 10.872 3.767 1.00 37.02 86 ALA A C 1
ATOM 687 O O . ALA A 1 86 ? 15.413 10.333 2.657 1.00 38.91 86 ALA A O 1
ATOM 689 N N . LYS A 1 87 ? 16.007 10.355 4.852 1.00 36.66 87 LYS A N 1
ATOM 690 C CA . LYS A 1 87 ? 16.766 9.089 4.796 1.00 39.03 87 LYS A CA 1
ATOM 691 C C . LYS A 1 87 ? 15.957 7.878 5.182 1.00 38.47 87 LYS A C 1
ATOM 692 O O . LYS A 1 87 ? 16.529 6.805 5.400 1.00 40.15 87 LYS A O 1
ATOM 698 N N . ILE A 1 88 ? 14.639 8.026 5.230 1.00 36.76 88 ILE A N 1
ATOM 699 C CA . ILE A 1 88 ? 13.742 6.931 5.561 1.00 36.15 88 ILE A CA 1
ATOM 700 C C . ILE A 1 88 ? 14.067 5.671 4.746 1.00 38.67 88 ILE A C 1
ATOM 701 O O . ILE A 1 88 ? 14.392 5.728 3.539 1.00 40.58 88 ILE A O 1
ATOM 706 N N . LYS A 1 89 ? 13.992 4.538 5.438 1.00 39.07 89 LYS A N 1
ATOM 707 C CA . LYS A 1 89 ? 14.347 3.239 4.875 1.00 41.89 89 LYS A CA 1
ATOM 708 C C . LYS A 1 89 ? 13.144 2.319 4.813 1.00 40.18 89 LYS A C 1
ATOM 709 O O . LYS A 1 89 ? 12.127 2.557 5.475 1.00 37.28 89 LYS A O 1
ATOM 715 N N . THR A 1 90 ? 13.286 1.244 4.027 1.00 41.89 90 THR A N 1
ATOM 716 C CA . THR A 1 90 ? 12.396 0.099 4.134 1.00 41.27 90 THR A CA 1
ATOM 717 C C . THR A 1 90 ? 12.986 -0.935 5.101 1.00 41.19 90 THR A C 1
ATOM 718 O O . THR A 1 90 ? 14.193 -0.927 5.391 1.00 41.61 90 THR A O 1
ATOM 722 N N . PRO A 1 91 ? 12.126 -1.835 5.600 1.00 40.53 91 PRO A N 1
ATOM 723 C CA . PRO A 1 91 ? 12.594 -2.815 6.575 1.00 41.19 91 PRO A CA 1
ATOM 724 C C . PRO A 1 91 ? 13.845 -3.652 6.179 1.00 45.10 91 PRO A C 1
ATOM 725 O O . PRO A 1 91 ? 14.750 -3.819 6.984 1.00 45.85 91 PRO A O 1
ATOM 729 N N . LYS A 1 92 ? 13.955 -4.110 4.941 1.00 49.45 92 LYS A N 1
ATOM 730 C CA . LYS A 1 92 ? 15.123 -4.941 4.548 1.00 52.99 92 LYS A CA 1
ATOM 731 C C . LYS A 1 92 ? 16.426 -4.137 4.568 1.00 53.69 92 LYS A C 1
ATOM 732 O O . LYS A 1 92 ? 17.507 -4.690 4.653 1.00 55.26 92 LYS A O 1
ATOM 738 N N . GLU A 1 93 ? 16.323 -2.815 4.508 1.00 52.70 93 GLU A N 1
ATOM 739 C CA . GLU A 1 93 ? 17.511 -1.988 4.512 1.00 54.09 93 GLU A CA 1
ATOM 740 C C . GLU A 1 93 ? 18.099 -1.739 5.915 1.00 53.71 93 GLU A C 1
ATOM 741 O O . GLU A 1 93 ? 19.211 -1.227 6.007 1.00 55.90 93 GLU A O 1
ATOM 747 N N . VAL A 1 94 ? 17.405 -2.108 6.991 1.00 52.11 94 VAL A N 1
ATOM 748 C CA . VAL A 1 94 ? 17.918 -1.827 8.352 1.00 52.12 94 VAL A CA 1
ATOM 749 C C . VAL A 1 94 ? 18.589 -3.031 9.041 1.00 53.57 94 VAL A C 1
ATOM 750 O O . VAL A 1 94 ? 18.321 -4.170 8.664 1.00 55.42 94 VAL A O 1
ATOM 754 N N . ASN A 1 95 ? 19.490 -2.766 10.004 1.00 53.20 95 ASN A N 1
ATOM 755 C CA . ASN A 1 95 ? 20.203 -3.824 10.781 1.00 53.41 95 ASN A CA 1
ATOM 756 C C . ASN A 1 95 ? 19.890 -3.848 12.309 1.00 50.25 95 ASN A C 1
ATOM 757 O O . ASN A 1 95 ? 20.468 -3.091 13.094 1.00 47.96 95 ASN A O 1
ATOM 762 N N . ALA A 1 96 ? 19.055 -4.795 12.719 1.00 48.57 96 ALA A N 1
ATOM 763 C CA . ALA A 1 96 ? 18.438 -4.780 14.043 1.00 46.48 96 ALA A CA 1
ATOM 764 C C . ALA A 1 96 ? 19.394 -4.670 15.257 1.00 47.57 96 ALA A C 1
ATOM 765 O O . ALA A 1 96 ? 19.015 -4.049 16.253 1.00 45.81 96 ALA A O 1
ATOM 767 N N . ASP A 1 97 ? 20.605 -5.254 15.193 1.00 51.37 97 ASP A N 1
ATOM 768 C CA . ASP A 1 97 ? 21.591 -5.129 16.307 1.00 53.05 97 ASP A CA 1
ATOM 769 C C . ASP A 1 97 ? 22.300 -3.773 16.305 1.00 52.41 97 ASP A C 1
ATOM 770 O O . ASP A 1 97 ? 23.153 -3.514 17.148 1.00 53.28 97 ASP A O 1
ATOM 775 N N . ASP A 1 98 ? 21.984 -2.920 15.340 1.00 51.19 98 ASP A N 1
ATOM 776 C CA . ASP A 1 98 ? 22.394 -1.533 15.453 1.00 50.11 98 ASP A CA 1
ATOM 777 C C . ASP A 1 98 ? 21.522 -0.812 16.454 1.00 45.01 98 ASP A C 1
ATOM 778 O O . ASP A 1 98 ? 21.929 0.261 16.905 1.00 44.40 98 ASP A O 1
ATOM 783 N N . TYR A 1 99 ? 20.346 -1.371 16.789 1.00 41.65 99 TYR A N 1
ATOM 784 C CA . TYR A 1 99 ? 19.267 -0.624 17.493 1.00 37.41 99 TYR A CA 1
ATOM 785 C C . TYR A 1 99 ? 19.016 -1.184 18.867 1.00 36.18 99 TYR A C 1
ATOM 786 O O . TYR A 1 99 ? 18.919 -2.408 19.024 1.00 36.57 99 TYR A O 1
ATOM 795 N N . GLN A 1 100 ? 18.934 -0.298 19.856 1.00 34.37 100 GLN A N 1
ATOM 796 C CA . GLN A 1 100 ? 18.572 -0.687 21.213 1.00 33.43 100 GLN A CA 1
ATOM 797 C C . GLN A 1 100 ? 17.095 -0.463 21.491 1.00 30.38 100 GLN A C 1
ATOM 798 O O . GLN A 1 100 ? 16.559 -1.052 22.397 1.00 28.82 100 GLN A O 1
ATOM 804 N N . ILE A 1 101 ? 16.459 0.388 20.695 1.00 28.75 101 ILE A N 1
ATOM 805 C CA . ILE A 1 101 ? 15.055 0.758 20.885 1.00 26.29 101 ILE A CA 1
ATOM 806 C C . ILE A 1 101 ? 14.342 0.699 19.549 1.00 25.70 101 ILE A C 1
ATOM 807 O O . ILE A 1 101 ? 14.853 1.183 18.537 1.00 27.53 101 ILE A O 1
ATOM 812 N N . PHE A 1 102 ? 13.175 0.076 19.554 1.00 24.78 102 PHE A N 1
ATOM 813 C CA . PHE A 1 102 ? 12.241 0.127 18.450 1.00 24.13 102 PHE A CA 1
ATOM 814 C C . PHE A 1 102 ? 11.098 1.019 18.906 1.00 22.65 102 PHE A C 1
ATOM 815 O O . PHE A 1 102 ? 10.421 0.665 19.861 1.00 21.97 102 PHE A O 1
ATOM 823 N N . PHE A 1 103 ? 10.917 2.180 18.269 1.00 22.10 103 PHE A N 1
ATOM 824 C CA . PHE A 1 103 ? 9.855 3.111 18.684 1.00 20.67 103 PHE A CA 1
ATOM 825 C C . PHE A 1 103 ? 8.823 3.238 17.580 1.00 20.53 103 PHE A C 1
ATOM 826 O O . PHE A 1 103 ? 9.143 3.677 16.468 1.00 21.60 103 PHE A O 1
ATOM 834 N N . ALA A 1 104 ? 7.581 2.851 17.889 1.00 19.64 104 ALA A N 1
ATOM 835 C CA . ALA A 1 104 ? 6.531 2.912 16.906 1.00 19.39 104 ALA A CA 1
ATOM 836 C C . ALA A 1 104 ? 5.678 4.145 17.083 1.00 18.73 104 ALA A C 1
ATOM 837 O O . ALA A 1 104 ? 4.858 4.247 18.004 1.00 19.05 104 ALA A O 1
ATOM 839 N N . SER A 1 105 ? 5.897 5.112 16.216 1.00 19.05 105 SER A N 1
ATOM 840 C CA . SER A 1 105 ? 4.976 6.249 16.129 1.00 17.82 105 SER A CA 1
ATOM 841 C C . SER A 1 105 ? 3.642 5.857 15.499 1.00 18.13 105 SER A C 1
ATOM 842 O O . SER A 1 105 ? 3.489 4.749 14.971 1.00 18.55 105 SER A O 1
ATOM 845 N N . ALA A 1 106 ? 2.672 6.793 15.481 1.00 17.35 106 ALA A N 1
ATOM 846 C CA . ALA A 1 106 ? 1.362 6.417 14.944 1.00 17.20 106 ALA A CA 1
ATOM 847 C C . ALA A 1 106 ? 0.570 7.515 14.249 1.00 17.25 106 ALA A C 1
ATOM 848 O O . ALA A 1 106 ? 1.120 8.154 13.364 1.00 17.73 106 ALA A O 1
ATOM 850 N N . GLY A 1 107 ? -0.701 7.668 14.584 1.00 16.55 107 GLY A N 1
ATOM 851 C CA . GLY A 1 107 ? -1.680 8.193 13.669 1.00 17.86 107 GLY A CA 1
ATOM 852 C C . GLY A 1 107 ? -2.573 7.008 13.313 1.00 18.67 107 GLY A C 1
ATOM 853 O O . GLY A 1 107 ? -2.160 5.840 13.423 1.00 18.05 107 GLY A O 1
ATOM 854 N N . HIS A 1 108 ? -3.804 7.290 12.903 1.00 19.16 108 HIS A N 1
ATOM 855 C CA . HIS A 1 108 ? -4.762 6.243 12.586 1.00 20.35 108 HIS A CA 1
ATOM 856 C C . HIS A 1 108 ? -4.294 5.341 11.434 1.00 21.77 108 HIS A C 1
ATOM 857 O O . HIS A 1 108 ? -4.760 4.233 11.332 1.00 22.40 108 HIS A O 1
ATOM 864 N N . GLY A 1 109 ? -3.390 5.823 10.584 1.00 21.97 109 GLY A N 1
ATOM 865 C CA . GLY A 1 109 ? -2.885 4.998 9.491 1.00 23.77 109 GLY A CA 1
ATOM 866 C C . GLY A 1 109 ? -2.324 3.653 9.943 1.00 23.68 109 GLY A C 1
ATOM 867 O O . GLY A 1 109 ? -2.382 2.667 9.203 1.00 24.31 109 GLY A O 1
ATOM 868 N N . THR A 1 110 ? -1.789 3.607 11.150 1.00 22.23 110 THR A N 1
ATOM 869 C CA . THR A 1 110 ? -1.163 2.398 11.668 1.00 22.16 110 THR A CA 1
ATOM 870 C C . THR A 1 110 ? -2.154 1.239 11.766 1.00 23.06 110 THR A C 1
ATOM 871 O O . THR A 1 110 ? -1.747 0.073 11.783 1.00 24.43 110 THR A O 1
ATOM 875 N N . LEU A 1 111 ? -3.447 1.532 11.821 1.00 22.77 111 LEU A N 1
ATOM 876 C CA . LEU A 1 111 ? -4.435 0.476 11.980 1.00 23.42 111 LEU A CA 1
ATOM 877 C C . LEU A 1 111 ? -4.572 -0.318 10.703 1.00 25.46 111 LEU A C 1
ATOM 878 O O . LEU A 1 111 ? -5.079 -1.434 10.734 1.00 27.30 111 LEU A O 1
ATOM 883 N N . PHE A 1 112 ? -4.147 0.284 9.605 1.00 26.04 112 PHE A N 1
ATOM 884 C CA . PHE A 1 112 ? -4.165 -0.332 8.265 1.00 28.59 112 PHE A CA 1
ATOM 885 C C . PHE A 1 112 ? -2.924 -1.186 8.011 1.00 29.27 112 PHE A C 1
ATOM 886 O O . PHE A 1 112 ? -3.061 -2.366 7.618 1.00 31.15 112 PHE A O 1
ATOM 894 N N . ASP A 1 113 ? -1.727 -0.647 8.258 1.00 27.90 113 ASP A N 1
ATOM 895 C CA . ASP A 1 113 ? -0.479 -1.336 7.870 1.00 28.94 113 ASP A CA 1
ATOM 896 C C . ASP A 1 113 ? 0.246 -2.090 8.990 1.00 27.95 113 ASP A C 1
ATOM 897 O O . ASP A 1 113 ? 0.819 -3.164 8.740 1.00 29.46 113 ASP A O 1
ATOM 902 N N . TYR A 1 114 ? 0.216 -1.575 10.211 1.00 25.29 114 TYR A N 1
ATOM 903 C CA . TYR A 1 114 ? 0.999 -2.205 11.275 1.00 24.69 114 TYR A CA 1
ATOM 904 C C . TYR A 1 114 ? 0.654 -3.693 11.554 1.00 24.95 114 TYR A C 1
ATOM 905 O O . TYR A 1 114 ? 1.565 -4.517 11.672 1.00 25.51 114 TYR A O 1
ATOM 914 N N . PRO A 1 115 ? -0.640 -4.056 11.613 1.00 25.40 115 PRO A N 1
ATOM 915 C CA . PRO A 1 115 ? -0.977 -5.473 11.856 1.00 26.44 115 PRO A CA 1
ATOM 916 C C . PRO A 1 115 ? -0.428 -6.425 10.798 1.00 29.07 115 PRO A C 1
ATOM 917 O O . PRO A 1 115 ? -0.157 -7.595 11.095 1.00 29.76 115 PRO A O 1
ATOM 921 N N . LYS A 1 116 ? -0.216 -5.892 9.608 1.00 31.10 116 LYS A N 1
ATOM 922 C CA . LYS A 1 116 ? 0.231 -6.664 8.445 1.00 34.46 116 LYS A CA 1
ATOM 923 C C . LYS A 1 116 ? 1.718 -6.520 8.181 1.00 34.63 116 LYS A C 1
ATOM 924 O O . LYS A 1 116 ? 2.245 -7.134 7.236 1.00 36.94 116 LYS A O 1
ATOM 930 N N . ALA A 1 117 ? 2.406 -5.753 9.007 1.00 32.59 117 ALA A N 1
ATOM 931 C CA . ALA A 1 117 ? 3.809 -5.436 8.769 1.00 33.72 117 ALA A CA 1
ATOM 932 C C . ALA A 1 117 ? 4.708 -6.499 9.412 1.00 34.66 117 ALA A C 1
ATOM 933 O O . ALA A 1 117 ? 5.390 -6.236 10.399 1.00 33.19 117 ALA A O 1
ATOM 935 N N . LYS A 1 118 ? 4.700 -7.700 8.821 1.00 36.90 118 LYS A N 1
ATOM 936 C CA . LYS A 1 118 ? 5.497 -8.834 9.302 1.00 38.77 118 LYS A CA 1
ATOM 937 C C . LYS A 1 118 ? 6.954 -8.507 9.463 1.00 38.41 118 LYS A C 1
ATOM 938 O O . LYS A 1 118 ? 7.583 -8.928 10.419 1.00 37.13 118 LYS A O 1
ATOM 944 N N . ASP A 1 119 ? 7.506 -7.858 8.448 1.00 39.26 119 ASP A N 1
ATOM 945 C CA . ASP A 1 119 ? 8.933 -7.530 8.419 1.00 40.41 119 ASP A CA 1
ATOM 946 C C . ASP A 1 119 ? 9.331 -6.567 9.546 1.00 38.43 119 ASP A C 1
ATOM 947 O O . ASP A 1 119 ? 10.359 -6.757 10.210 1.00 39.40 119 ASP A O 1
ATOM 952 N N . LEU A 1 120 ? 8.500 -5.559 9.782 1.00 35.42 120 LEU A N 1
ATOM 953 C CA . LEU A 1 120 ? 8.724 -4.673 10.912 1.00 33.28 120 LEU A CA 1
ATOM 954 C C . LEU A 1 120 ? 8.568 -5.426 12.228 1.00 31.39 120 LEU A C 1
ATOM 955 O O . LEU A 1 120 ? 9.320 -5.193 13.147 1.00 31.01 120 LEU A O 1
ATOM 960 N N . GLN A 1 121 ? 7.607 -6.331 12.314 1.00 31.44 121 GLN A N 1
ATOM 961 C CA . GLN A 1 121 ? 7.411 -7.117 13.536 1.00 30.72 121 GLN A CA 1
ATOM 962 C C . GLN A 1 121 ? 8.629 -7.984 13.823 1.00 32.27 121 GLN A C 1
ATOM 963 O O . GLN A 1 121 ? 9.065 -8.056 14.964 1.00 30.85 121 GLN A O 1
ATOM 969 N N . ASP A 1 122 ? 9.209 -8.607 12.788 1.00 34.88 122 ASP A N 1
ATOM 970 C CA . ASP A 1 122 ? 10.417 -9.438 12.977 1.00 37.11 122 ASP A CA 1
ATOM 971 C C . ASP A 1 122 ? 11.561 -8.646 13.574 1.00 36.29 122 ASP A C 1
ATOM 972 O O . ASP A 1 122 ? 12.211 -9.088 14.509 1.00 36.36 122 ASP A O 1
ATOM 977 N N . ILE A 1 123 ? 11.822 -7.495 12.987 1.00 36.04 123 ILE A N 1
ATOM 978 C CA . ILE A 1 123 ? 12.849 -6.568 13.484 1.00 35.96 123 ILE A CA 1
ATOM 979 C C . ILE A 1 123 ? 12.611 -6.195 14.941 1.00 33.14 123 ILE A C 1
ATOM 980 O O . ILE A 1 123 ? 13.543 -6.245 15.734 1.00 32.88 123 ILE A O 1
ATOM 985 N N . ALA A 1 124 ? 11.377 -5.829 15.296 1.00 30.73 124 ALA A N 1
ATOM 986 C CA . ALA A 1 124 ? 11.067 -5.484 16.678 1.00 28.82 124 ALA A CA 1
ATOM 987 C C . ALA A 1 124 ? 11.312 -6.666 17.637 1.00 29.49 124 ALA A C 1
ATOM 988 O O . ALA A 1 124 ? 11.905 -6.471 18.689 1.00 28.47 124 ALA A O 1
ATOM 990 N N . SER A 1 125 ? 10.849 -7.855 17.253 1.00 31.17 125 SER A N 1
ATOM 991 C CA . SER A 1 125 ? 11.162 -9.108 17.971 1.00 32.82 125 SER A CA 1
ATOM 992 C C . SER A 1 125 ? 12.648 -9.297 18.239 1.00 34.14 125 SER A C 1
ATOM 993 O O . SER A 1 125 ? 13.031 -9.770 19.323 1.00 34.12 125 SER A O 1
ATOM 996 N N . GLU A 1 126 ? 13.484 -8.999 17.250 1.00 35.58 126 GLU A N 1
ATOM 997 C CA . GLU A 1 126 ? 14.931 -9.235 17.396 1.00 37.62 126 GLU A CA 1
ATOM 998 C C . GLU A 1 126 ? 15.533 -8.249 18.352 1.00 36.05 126 GLU A C 1
ATOM 999 O O . GLU A 1 126 ? 16.370 -8.617 19.166 1.00 36.76 126 GLU A O 1
ATOM 1005 N N . ILE A 1 127 ? 15.100 -6.991 18.258 1.00 33.55 127 ILE A N 1
ATOM 1006 C CA . ILE A 1 127 ? 15.612 -5.964 19.151 1.00 32.56 127 ILE A CA 1
ATOM 1007 C C . ILE A 1 127 ? 15.272 -6.340 20.584 1.00 31.04 127 ILE A C 1
ATOM 1008 O O . ILE A 1 127 ? 16.125 -6.246 21.453 1.00 31.83 127 ILE A O 1
ATOM 1013 N N . TYR A 1 128 ? 14.054 -6.824 20.788 1.00 29.06 128 TYR A N 1
ATOM 1014 C CA . TYR A 1 128 ? 13.567 -7.253 22.114 1.00 28.53 128 TYR A CA 1
ATOM 1015 C C . TYR A 1 128 ? 14.321 -8.488 22.565 1.00 30.07 128 TYR A C 1
ATOM 1016 O O . TYR A 1 128 ? 14.773 -8.564 23.708 1.00 30.10 128 TYR A O 1
ATOM 1025 N N . ALA A 1 129 ? 14.476 -9.456 21.657 1.00 31.89 129 ALA A N 1
ATOM 1026 C CA . ALA A 1 129 ? 15.184 -10.691 21.973 1.00 33.89 129 ALA A CA 1
ATOM 1027 C C . ALA A 1 129 ? 16.618 -10.388 22.347 1.00 35.84 129 ALA A C 1
ATOM 1028 O O . ALA A 1 129 ? 17.250 -11.097 23.132 1.00 36.84 129 ALA A O 1
ATOM 1030 N N . ASN A 1 130 ? 17.137 -9.324 21.761 1.00 35.95 130 ASN A N 1
ATOM 1031 C CA . ASN A 1 130 ? 18.498 -8.900 21.991 1.00 38.25 130 ASN A CA 1
ATOM 1032 C C . ASN A 1 130 ? 18.691 -7.991 23.237 1.00 37.24 130 ASN A C 1
ATOM 1033 O O . ASN A 1 130 ? 19.789 -7.506 23.483 1.00 39.22 130 ASN A O 1
ATOM 1038 N N . GLY A 1 131 ? 17.638 -7.761 24.026 1.00 34.36 131 GLY A N 1
ATOM 1039 C CA . GLY A 1 131 ? 17.775 -7.012 25.276 1.00 33.45 131 GLY A CA 1
ATOM 1040 C C . GLY A 1 131 ? 17.298 -5.575 25.185 1.00 31.64 131 GLY A C 1
ATOM 1041 O O . GLY A 1 131 ? 17.323 -4.846 26.189 1.00 31.43 131 GLY A O 1
ATOM 1042 N N . GLY A 1 132 ? 16.849 -5.180 23.992 1.00 30.22 132 GLY A N 1
ATOM 1043 C CA . GLY A 1 132 ? 16.350 -3.864 23.732 1.00 28.51 132 GLY A CA 1
ATOM 1044 C C . GLY A 1 132 ? 14.909 -3.653 24.112 1.00 25.97 132 GLY A C 1
ATOM 1045 O O . GLY A 1 132 ? 14.273 -4.538 24.697 1.00 25.02 132 GLY A O 1
ATOM 1046 N N . VAL A 1 133 ? 14.422 -2.443 23.794 1.00 24.64 133 VAL A N 1
ATOM 1047 C CA . VAL A 1 133 ? 13.119 -1.966 24.235 1.00 23.13 133 VAL A CA 1
ATOM 1048 C C . VAL A 1 133 ? 12.248 -1.821 23.015 1.00 22.20 133 VAL A C 1
ATOM 1049 O O . VAL A 1 133 ? 12.707 -1.353 21.967 1.00 23.58 133 VAL A O 1
ATOM 1053 N N . VAL A 1 134 ? 11.014 -2.289 23.144 1.00 21.04 134 VAL A N 1
ATOM 1054 C CA . VAL A 1 134 ? 9.959 -2.071 22.173 1.00 20.28 134 VAL A CA 1
ATOM 1055 C C . VAL A 1 134 ? 8.970 -1.050 22.767 1.00 18.46 134 VAL A C 1
ATOM 1056 O O . VAL A 1 134 ? 8.455 -1.249 23.874 1.00 17.28 134 VAL A O 1
ATOM 1060 N N . ALA A 1 135 ? 8.728 0.043 22.048 1.00 17.85 135 ALA A N 1
ATOM 1061 C CA . ALA A 1 135 ? 7.895 1.136 22.541 1.00 16.84 135 ALA A CA 1
ATOM 1062 C C . ALA A 1 135 ? 6.906 1.526 21.454 1.00 17.20 135 ALA A C 1
ATOM 1063 O O . ALA A 1 135 ? 7.207 1.390 20.304 1.00 17.80 135 ALA A O 1
ATOM 1065 N N . ALA A 1 136 ? 5.704 1.954 21.833 1.00 16.34 136 ALA A N 1
ATOM 1066 C CA . ALA A 1 136 ? 4.700 2.344 20.881 1.00 15.94 136 ALA A CA 1
ATOM 1067 C C . ALA A 1 136 ? 3.805 3.367 21.532 1.00 15.75 136 ALA A C 1
ATOM 1068 O O . ALA A 1 136 ? 3.396 3.173 22.670 1.00 14.52 136 ALA A O 1
ATOM 1070 N N . VAL A 1 137 ? 3.469 4.411 20.789 1.00 16.32 137 VAL A N 1
ATOM 1071 C CA . VAL A 1 137 ? 2.518 5.434 21.286 1.00 16.38 137 VAL A CA 1
ATOM 1072 C C . VAL A 1 137 ? 1.253 5.438 20.450 1.00 17.11 137 VAL A C 1
ATOM 1073 O O . VAL A 1 137 ? 1.303 5.194 19.241 1.00 18.26 137 VAL A O 1
ATOM 1077 N N . CYS A 1 138 ? 0.125 5.748 21.085 1.00 17.59 138 CYS A N 1
ATOM 1078 C CA . CYS A 1 138 ? -1.153 6.004 20.411 1.00 17.96 138 CYS A CA 1
ATOM 1079 C C . CYS A 1 138 ? -1.733 4.734 19.735 1.00 17.06 138 CYS A C 1
ATOM 1080 O O . CYS A 1 138 ? -2.088 3.794 20.435 1.00 15.38 138 CYS A O 1
ATOM 1083 N N . HIS A 1 139 ? -1.940 4.741 18.411 1.00 16.88 139 HIS A N 1
ATOM 1084 C CA . HIS A 1 139 ? -2.382 3.533 17.727 1.00 17.24 139 HIS A CA 1
ATOM 1085 C C . HIS A 1 139 ? -1.204 2.617 17.396 1.00 16.94 139 HIS A C 1
ATOM 1086 O O . HIS A 1 139 ? -1.413 1.578 16.794 1.00 17.40 139 HIS A O 1
ATOM 1093 N N . GLY A 1 140 ? 0.007 3.018 17.781 1.00 16.08 140 GLY A N 1
ATOM 1094 C CA . GLY A 1 140 ? 1.224 2.231 17.599 1.00 17.34 140 GLY A CA 1
ATOM 1095 C C . GLY A 1 140 ? 1.116 0.770 18.003 1.00 17.06 140 GLY A C 1
ATOM 1096 O O . GLY A 1 140 ? 1.588 -0.109 17.307 1.00 17.87 140 GLY A O 1
ATOM 1097 N N . PRO A 1 141 ? 0.411 0.476 19.104 1.00 15.70 141 PRO A N 1
ATOM 1098 C CA . PRO A 1 141 ? 0.199 -0.918 19.515 1.00 15.91 141 PRO A CA 1
ATOM 1099 C C . PRO A 1 141 ? -0.540 -1.830 18.491 1.00 17.30 141 PRO A C 1
ATOM 1100 O O . PRO A 1 141 ? -0.551 -3.078 18.679 1.00 17.96 141 PRO A O 1
ATOM 1104 N N . ALA A 1 142 ? -1.133 -1.261 17.420 1.00 17.48 142 ALA A N 1
ATOM 1105 C CA . ALA A 1 142 ? -1.527 -2.079 16.255 1.00 19.52 142 ALA A CA 1
ATOM 1106 C C . ALA A 1 142 ? -0.387 -2.979 15.797 1.00 20.22 142 ALA A C 1
ATOM 1107 O O . ALA A 1 142 ? -0.648 -4.057 15.307 1.00 21.56 142 ALA A O 1
ATOM 1109 N N . ILE A 1 143 ? 0.868 -2.567 15.960 1.00 20.46 143 ILE A N 1
ATOM 1110 C CA . ILE A 1 143 ? 2.000 -3.420 15.526 1.00 22.02 143 ILE A CA 1
ATOM 1111 C C . ILE A 1 143 ? 2.237 -4.680 16.381 1.00 22.09 143 ILE A C 1
ATOM 1112 O O . ILE A 1 143 ? 2.917 -5.631 15.954 1.00 22.84 143 ILE A O 1
ATOM 1117 N N . PHE A 1 144 ? 1.636 -4.704 17.556 1.00 20.27 144 PHE A N 1
ATOM 1118 C CA . PHE A 1 144 ? 1.636 -5.891 18.384 1.00 20.08 144 PHE A CA 1
ATOM 1119 C C . PHE A 1 144 ? 0.699 -6.986 17.894 1.00 20.93 144 PHE A C 1
ATOM 1120 O O . PHE A 1 144 ? 0.717 -8.073 18.459 1.00 20.74 144 PHE A O 1
ATOM 1128 N N . ASP A 1 145 ? -0.144 -6.711 16.888 1.00 22.15 145 ASP A N 1
ATOM 1129 C CA . ASP A 1 145 ? -1.061 -7.731 16.384 1.00 24.63 145 ASP A CA 1
ATOM 1130 C C . ASP A 1 145 ? -0.283 -8.618 15.419 1.00 25.96 145 ASP A C 1
ATOM 1131 O O . ASP A 1 145 ? -0.151 -8.286 14.244 1.00 27.55 145 ASP A O 1
ATOM 1136 N N . GLY A 1 146 ? 0.216 -9.733 15.941 1.00 26.68 146 GLY A N 1
ATOM 1137 C CA . GLY A 1 146 ? 1.058 -10.642 15.204 1.00 28.38 146 GLY A CA 1
ATOM 1138 C C . GLY A 1 146 ? 2.531 -10.598 15.585 1.00 28.40 146 GLY A C 1
ATOM 1139 O O . GLY A 1 146 ? 3.345 -11.294 14.962 1.00 29.50 146 GLY A O 1
ATOM 1140 N N . LEU A 1 147 ? 2.890 -9.773 16.566 1.00 25.67 147 LEU A N 1
ATOM 1141 C CA . LEU A 1 147 ? 4.267 -9.678 17.016 1.00 26.14 147 LEU A CA 1
ATOM 1142 C C . LEU A 1 147 ? 4.527 -10.746 18.088 1.00 25.52 147 LEU A C 1
ATOM 1143 O O . LEU A 1 147 ? 3.906 -10.759 19.145 1.00 22.96 147 LEU A O 1
ATOM 1148 N N . THR A 1 148 ? 5.473 -11.623 17.794 1.00 27.15 148 THR A N 1
ATOM 1149 C CA . THR A 1 148 ? 5.739 -12.821 18.591 1.00 28.51 148 THR A CA 1
ATOM 1150 C C . THR A 1 148 ? 7.037 -12.670 19.357 1.00 29.06 148 THR A C 1
ATOM 1151 O O . THR A 1 148 ? 8.026 -12.173 18.832 1.00 31.22 148 THR A O 1
ATOM 1155 N N . ASP A 1 149 ? 7.016 -13.054 20.622 1.00 28.62 149 ASP A N 1
ATOM 1156 C CA . ASP A 1 149 ? 8.226 -13.122 21.399 1.00 29.50 149 ASP A CA 1
ATOM 1157 C C . ASP A 1 149 ? 8.907 -14.433 20.944 1.00 31.78 149 ASP A C 1
ATOM 1158 O O . ASP A 1 149 ? 8.362 -15.517 21.119 1.00 31.08 149 ASP A O 1
ATOM 1163 N N . LYS A 1 150 ? 10.089 -14.301 20.343 1.00 33.87 150 LYS A N 1
ATOM 1164 C CA . LYS A 1 150 ? 10.784 -15.424 19.736 1.00 37.07 150 LYS A CA 1
ATOM 1165 C C . LYS A 1 150 ? 11.107 -16.507 20.749 1.00 37.68 150 LYS A C 1
ATOM 1166 O O . LYS A 1 150 ? 11.225 -17.688 20.401 1.00 39.62 150 LYS A O 1
ATOM 1172 N N . LYS A 1 151 ? 11.238 -16.109 22.008 1.00 36.38 151 LYS A N 1
ATOM 1173 C CA . LYS A 1 151 ? 11.695 -17.017 23.051 1.00 37.65 151 LYS A CA 1
ATOM 1174 C C . LYS A 1 151 ? 10.600 -17.817 23.692 1.00 35.94 151 LYS A C 1
ATOM 1175 O O . LYS A 1 151 ? 10.866 -18.862 24.267 1.00 35.92 151 LYS A O 1
ATOM 1181 N N . THR A 1 152 ? 9.366 -17.324 23.595 1.00 33.34 152 THR A N 1
ATOM 1182 C CA . THR A 1 152 ? 8.230 -18.072 24.122 1.00 32.50 152 THR A CA 1
ATOM 1183 C C . THR A 1 152 ? 7.303 -18.643 23.043 1.00 32.22 152 THR A C 1
ATOM 1184 O O . THR A 1 152 ? 6.479 -19.514 23.341 1.00 31.71 152 THR A O 1
ATOM 1188 N N . GLY A 1 153 ? 7.413 -18.125 21.826 1.00 32.10 153 GLY A N 1
ATOM 1189 C CA . GLY A 1 153 ? 6.486 -18.424 20.751 1.00 32.80 153 GLY A CA 1
ATOM 1190 C C . GLY A 1 153 ? 5.066 -17.907 20.966 1.00 31.13 153 GLY A C 1
ATOM 1191 O O . GLY A 1 153 ? 4.156 -18.293 20.242 1.00 32.83 153 GLY A O 1
ATOM 1192 N N . ARG A 1 154 ? 4.879 -17.045 21.950 1.00 29.09 154 ARG A N 1
ATOM 1193 C CA . ARG A 1 154 ? 3.566 -16.473 22.255 1.00 27.19 154 ARG A CA 1
ATOM 1194 C C . ARG A 1 154 ? 3.535 -15.031 21.772 1.00 25.26 154 ARG A C 1
ATOM 1195 O O . ARG A 1 154 ? 4.585 -14.415 21.553 1.00 24.85 154 ARG A O 1
ATOM 1203 N N . PRO A 1 155 ? 2.331 -14.451 21.617 1.00 23.57 155 PRO A N 1
ATOM 1204 C CA . PRO A 1 155 ? 2.327 -13.006 21.334 1.00 22.33 155 PRO A CA 1
ATOM 1205 C C . PRO A 1 155 ? 3.140 -12.219 22.391 1.00 21.46 155 PRO A C 1
ATOM 1206 O O . PRO A 1 155 ? 3.032 -12.513 23.611 1.00 20.61 155 PRO A O 1
ATOM 1210 N N . LEU A 1 156 ? 3.999 -11.312 21.925 1.00 21.68 156 LEU A N 1
ATOM 1211 C CA . LEU A 1 156 ? 4.816 -10.515 22.837 1.00 21.76 156 LEU A CA 1
ATOM 1212 C C . LEU A 1 156 ? 3.986 -9.867 23.945 1.00 19.95 156 LEU A C 1
ATOM 1213 O O . LEU A 1 156 ? 4.403 -9.873 25.109 1.00 19.30 156 LEU A O 1
ATOM 1218 N N . ILE A 1 157 ? 2.795 -9.381 23.627 1.00 18.75 157 ILE A N 1
ATOM 1219 C CA . ILE A 1 157 ? 1.983 -8.682 24.636 1.00 17.48 157 ILE A CA 1
ATOM 1220 C C . ILE A 1 157 ? 1.140 -9.593 25.511 1.00 17.15 157 ILE A C 1
ATOM 1221 O O . ILE A 1 157 ? 0.490 -9.143 26.423 1.00 15.99 157 ILE A O 1
ATOM 1226 N N . GLU A 1 158 ? 1.109 -10.886 25.235 1.00 17.66 158 GLU A N 1
ATOM 1227 C CA . GLU A 1 158 ? 0.370 -11.777 26.102 1.00 18.11 158 GLU A CA 1
ATOM 1228 C C . GLU A 1 158 ? 0.918 -11.714 27.531 1.00 17.83 158 GLU A C 1
ATOM 1229 O O . GLU A 1 158 ? 2.112 -11.900 27.735 1.00 18.23 158 GLU A O 1
ATOM 1235 N N . GLY A 1 159 ? 0.042 -11.440 28.505 1.00 17.40 159 GLY A N 1
ATOM 1236 C CA . GLY A 1 159 ? 0.450 -11.341 29.892 1.00 17.64 159 GLY A CA 1
ATOM 1237 C C . GLY A 1 159 ? 1.202 -10.051 30.204 1.00 17.50 159 GLY A C 1
ATOM 1238 O O . GLY A 1 159 ? 1.740 -9.936 31.286 1.00 18.52 159 GLY A O 1
ATOM 1239 N N . LYS A 1 160 ? 1.271 -9.108 29.257 1.00 16.68 160 LYS A N 1
ATOM 1240 C CA . LYS A 1 160 ? 1.910 -7.794 29.491 1.00 16.55 160 LYS A CA 1
ATOM 1241 C C . LYS A 1 160 ? 0.850 -6.735 29.751 1.00 14.88 160 LYS A C 1
ATOM 1242 O O . LYS A 1 160 ? -0.319 -6.937 29.418 1.00 14.83 160 LYS A O 1
ATOM 1248 N N . SER A 1 161 ? 1.273 -5.636 30.387 1.00 14.28 161 SER A N 1
ATOM 1249 C CA . SER A 1 161 ? 0.433 -4.476 30.638 1.00 13.69 161 SER A CA 1
ATOM 1250 C C . SER A 1 161 ? 0.855 -3.385 29.653 1.00 13.69 161 SER A C 1
ATOM 1251 O O . SER A 1 161 ? 2.058 -3.026 29.539 1.00 13.98 161 SER A O 1
ATOM 1254 N N . ILE A 1 162 ? -0.127 -2.917 28.885 1.00 13.60 162 ILE A N 1
ATOM 1255 C CA . ILE A 1 162 ? 0.058 -1.835 27.919 1.00 12.99 162 ILE A CA 1
ATOM 1256 C C . ILE A 1 162 ? -1.047 -0.790 28.028 1.00 13.20 162 ILE A C 1
ATOM 1257 O O . ILE A 1 162 ? -2.149 -1.049 28.563 1.00 12.91 162 ILE A O 1
ATOM 1262 N N . THR A 1 163 ? -0.705 0.396 27.535 1.00 13.33 163 THR A N 1
ATOM 1263 C CA . THR A 1 163 ? -1.728 1.388 27.206 1.00 13.36 163 THR A CA 1
ATOM 1264 C C . THR A 1 163 ? -1.640 1.755 25.716 1.00 13.67 163 THR A C 1
ATOM 1265 O O . THR A 1 163 ? -0.921 1.125 24.943 1.00 13.25 163 THR A O 1
ATOM 1269 N N . GLY A 1 164 ? -2.427 2.737 25.300 1.00 13.42 164 GLY A N 1
ATOM 1270 C CA . GLY A 1 164 ? -2.565 3.060 23.881 1.00 13.48 164 GLY A CA 1
ATOM 1271 C C . GLY A 1 164 ? -3.830 3.879 23.730 1.00 13.71 164 GLY A C 1
ATOM 1272 O O . GLY A 1 164 ? -4.522 4.127 24.712 1.00 13.51 164 GLY A O 1
ATOM 1273 N N . PHE A 1 165 ? -4.132 4.242 22.496 1.00 13.41 165 PHE A N 1
ATOM 1274 C CA . PHE A 1 165 ? -5.274 5.089 22.235 1.00 15.03 165 PHE A CA 1
ATOM 1275 C C . PHE A 1 165 ? -6.562 4.425 22.720 1.00 15.09 165 PHE A C 1
ATOM 1276 O O . PHE A 1 165 ? -6.730 3.221 22.590 1.00 14.43 165 PHE A O 1
ATOM 1284 N N . THR A 1 166 ? -7.456 5.234 23.312 1.00 15.18 166 THR A N 1
ATOM 1285 C CA . THR A 1 166 ? -8.666 4.742 23.957 1.00 15.17 166 THR A CA 1
ATOM 1286 C C . THR A 1 166 ? -9.840 4.587 22.996 1.00 16.05 166 THR A C 1
ATOM 1287 O O . THR A 1 166 ? -10.001 5.373 22.047 1.00 16.42 166 THR A O 1
ATOM 1291 N N . ASP A 1 167 ? -10.676 3.582 23.249 1.00 16.39 167 ASP A N 1
ATOM 1292 C CA . ASP A 1 167 ? -11.947 3.466 22.582 1.00 17.77 167 ASP A CA 1
ATOM 1293 C C . ASP A 1 167 ? -12.754 4.739 22.800 1.00 18.36 167 ASP A C 1
ATOM 1294 O O . ASP A 1 167 ? -13.336 5.267 21.850 1.00 19.07 167 ASP A O 1
ATOM 1299 N N . VAL A 1 168 ? -12.788 5.250 24.029 1.00 18.18 168 VAL A N 1
ATOM 1300 C CA . VAL A 1 168 ? -13.604 6.468 24.245 1.00 19.11 168 VAL A CA 1
ATOM 1301 C C . VAL A 1 168 ? -13.119 7.633 23.345 1.00 18.46 168 VAL A C 1
ATOM 1302 O O . VAL A 1 168 ? -13.912 8.435 22.905 1.00 18.77 168 VAL A O 1
ATOM 1306 N N . GLY A 1 169 ? -11.827 7.702 23.073 1.00 16.50 169 GLY A N 1
ATOM 1307 C CA . GLY A 1 169 ? -11.242 8.716 22.201 1.00 16.64 169 GLY A CA 1
ATOM 1308 C C . GLY A 1 169 ? -11.652 8.585 20.746 1.00 17.24 169 GLY A C 1
ATOM 1309 O O . GLY A 1 169 ? -11.919 9.583 20.081 1.00 18.41 169 GLY A O 1
ATOM 1310 N N . GLU A 1 170 ? -11.785 7.344 20.256 1.00 17.47 170 GLU A N 1
ATOM 1311 C CA . GLU A 1 170 ? -12.291 7.134 18.905 1.00 18.75 170 GLU A CA 1
ATOM 1312 C C . GLU A 1 170 ? -13.704 7.703 18.783 1.00 20.37 170 GLU A C 1
ATOM 1313 O O . GLU A 1 170 ? -14.069 8.304 17.792 1.00 21.51 170 GLU A O 1
ATOM 1319 N N . THR A 1 171 ? -14.499 7.497 19.829 1.00 20.73 171 THR A N 1
ATOM 1320 C CA . THR A 1 171 ? -15.877 7.977 19.852 1.00 22.49 171 THR A CA 1
ATOM 1321 C C . THR A 1 171 ? -15.927 9.525 19.857 1.00 23.21 171 THR A C 1
ATOM 1322 O O . THR A 1 171 ? -16.643 10.128 19.070 1.00 25.07 171 THR A O 1
ATOM 1326 N N . ILE A 1 172 ? -15.150 10.156 20.723 1.00 22.07 172 ILE A N 1
ATOM 1327 C CA . ILE A 1 172 ? -15.026 11.623 20.760 1.00 22.50 172 ILE A CA 1
ATOM 1328 C C . ILE A 1 172 ? -14.631 12.210 19.401 1.00 22.93 172 ILE A C 1
ATOM 1329 O O . ILE A 1 172 ? -15.119 13.242 18.995 1.00 24.14 172 ILE A O 1
ATOM 1334 N N . LEU A 1 173 ? -13.746 11.527 18.688 1.00 22.11 173 LEU A N 1
ATOM 1335 C CA . LEU A 1 173 ? -13.302 11.984 17.377 1.00 22.84 173 LEU A CA 1
ATOM 1336 C C . LEU A 1 173 ? -14.313 11.615 16.279 1.00 25.27 173 LEU A C 1
ATOM 1337 O O . LEU A 1 173 ? -14.138 12.018 15.133 1.00 26.23 173 LEU A O 1
ATOM 1342 N N . GLY A 1 174 ? -15.369 10.873 16.639 1.00 26.46 174 GLY A N 1
ATOM 1343 C CA . GLY A 1 174 ? -16.428 10.495 15.736 1.00 28.97 174 GLY A CA 1
ATOM 1344 C C . GLY A 1 174 ? -15.969 9.549 14.641 1.00 29.47 174 GLY A C 1
ATOM 1345 O O . GLY A 1 174 ? -16.523 9.586 13.535 1.00 31.91 174 GLY A O 1
ATOM 1346 N N . VAL A 1 175 ? -14.942 8.750 14.916 1.00 28.31 175 VAL A N 1
ATOM 1347 C CA . VAL A 1 175 ? -14.440 7.809 13.903 1.00 29.36 175 VAL A CA 1
ATOM 1348 C C . VAL A 1 175 ? -14.790 6.338 14.173 1.00 30.87 175 VAL A C 1
ATOM 1349 O O . VAL A 1 175 ? -14.366 5.474 13.414 1.00 31.09 175 VAL A O 1
ATOM 1353 N N . ASP A 1 176 ? -15.556 6.024 15.218 1.00 32.51 176 ASP A N 1
ATOM 1354 C CA . ASP A 1 176 ? -15.853 4.590 15.458 1.00 33.54 176 ASP A CA 1
ATOM 1355 C C . ASP A 1 176 ? -16.604 3.888 14.333 1.00 35.14 176 ASP A C 1
ATOM 1356 O O . ASP A 1 176 ? -16.293 2.737 14.037 1.00 34.93 176 ASP A O 1
ATOM 1361 N N . SER A 1 177 ? -17.581 4.555 13.721 1.00 36.66 177 SER A N 1
ATOM 1362 C CA . SER A 1 177 ? -18.272 3.986 12.572 1.00 38.87 177 SER A CA 1
ATOM 1363 C C . SER A 1 177 ? -17.375 3.866 11.348 1.00 38.44 177 SER A C 1
ATOM 1364 O O . SER A 1 177 ? -17.545 2.948 10.538 1.00 39.29 177 SER A O 1
ATOM 1367 N N . ILE A 1 178 ? -16.413 4.772 11.221 1.00 36.28 178 ILE A N 1
ATOM 1368 C CA . ILE A 1 178 ? -15.427 4.662 10.163 1.00 35.93 178 ILE A CA 1
ATOM 1369 C C . ILE A 1 178 ? -14.571 3.419 10.358 1.00 34.34 178 ILE A C 1
ATOM 1370 O O . ILE A 1 178 ? -14.327 2.681 9.417 1.00 34.62 178 ILE A O 1
ATOM 1375 N N . LEU A 1 179 ? -14.151 3.193 11.585 1.00 31.55 179 LEU A N 1
ATOM 1376 C CA . LEU A 1 179 ? -13.319 2.035 11.919 1.00 30.95 179 LEU A CA 1
ATOM 1377 C C . LEU A 1 179 ? -14.069 0.723 11.678 1.00 32.43 179 LEU A C 1
ATOM 1378 O O . LEU A 1 179 ? -13.495 -0.224 11.137 1.00 32.17 179 LEU A O 1
ATOM 1383 N N . LYS A 1 180 ? -15.358 0.705 12.027 1.00 33.78 180 LYS A N 1
ATOM 1384 C CA . LYS A 1 180 ? -16.206 -0.486 11.873 1.00 36.20 180 LYS A CA 1
ATOM 1385 C C . LYS A 1 180 ? -16.396 -0.785 10.412 1.00 37.59 180 LYS A C 1
ATOM 1386 O O . LYS A 1 180 ? -16.320 -1.940 9.989 1.00 38.30 180 LYS A O 1
ATOM 1392 N N . ALA A 1 181 ? -16.689 0.256 9.640 1.00 37.40 181 ALA A N 1
ATOM 1393 C CA . ALA A 1 181 ? -16.931 0.072 8.222 1.00 39.45 181 ALA A CA 1
ATOM 1394 C C . ALA A 1 181 ? -15.697 -0.489 7.508 1.00 38.88 181 ALA A C 1
ATOM 1395 O O . ALA A 1 181 ? -15.831 -1.178 6.502 1.00 41.48 181 ALA A O 1
ATOM 1397 N N . LYS A 1 182 ? -14.509 -0.205 8.031 1.00 36.65 182 LYS A N 1
ATOM 1398 C CA . LYS A 1 182 ? -13.257 -0.657 7.439 1.00 36.59 182 LYS A CA 1
ATOM 1399 C C . LYS A 1 182 ? -12.727 -1.900 8.113 1.00 35.16 182 LYS A C 1
ATOM 1400 O O . LYS A 1 182 ? -11.622 -2.323 7.826 1.00 34.73 182 LYS A O 1
ATOM 1406 N N . ASN A 1 183 ? -13.534 -2.481 8.994 1.00 34.71 183 ASN A N 1
ATOM 1407 C CA . ASN A 1 183 ? -13.163 -3.700 9.728 1.00 33.47 183 ASN A CA 1
ATOM 1408 C C . ASN A 1 183 ? -11.825 -3.582 10.472 1.00 31.35 183 ASN A C 1
ATOM 1409 O O . ASN A 1 183 ? -11.025 -4.524 10.492 1.00 31.21 183 ASN A O 1
ATOM 1414 N N . LEU A 1 184 ? -11.614 -2.453 11.160 1.00 29.57 184 LEU A N 1
ATOM 1415 C CA . LEU A 1 184 ? -10.357 -2.205 11.867 1.00 28.22 184 LEU A CA 1
ATOM 1416 C C . LEU A 1 184 ? -10.572 -2.492 13.331 1.00 27.24 184 LEU A C 1
ATOM 1417 O O . LEU A 1 184 ? -11.702 -2.386 13.798 1.00 28.47 184 LEU A O 1
ATOM 1422 N N . ALA A 1 185 ? -9.504 -2.880 14.020 1.00 25.63 185 ALA A N 1
ATOM 1423 C CA . ALA A 1 185 ? -9.530 -3.184 15.454 1.00 24.07 185 ALA A CA 1
ATOM 1424 C C . ALA A 1 185 ? -8.825 -2.060 16.206 1.00 22.49 185 ALA A C 1
ATOM 1425 O O . ALA A 1 185 ? -7.782 -1.550 15.779 1.00 22.06 185 ALA A O 1
ATOM 1427 N N . THR A 1 186 ? -9.376 -1.691 17.355 1.00 21.22 186 THR A N 1
ATOM 1428 C CA . THR A 1 186 ? -8.790 -0.640 18.157 1.00 19.55 186 THR A CA 1
ATOM 1429 C C . THR A 1 186 ? -7.658 -1.235 19.003 1.00 18.37 186 THR A C 1
ATOM 1430 O O . THR A 1 186 ? -7.522 -2.463 19.091 1.00 18.22 186 THR A O 1
ATOM 1434 N N . VAL A 1 187 ? -6.846 -0.385 19.622 1.00 17.82 187 VAL A N 1
ATOM 1435 C CA . VAL A 1 187 ? -5.820 -0.837 20.508 1.00 16.80 187 VAL A CA 1
ATOM 1436 C C . VAL A 1 187 ? -6.426 -1.679 21.633 1.00 16.80 187 VAL A C 1
ATOM 1437 O O . VAL A 1 187 ? -5.875 -2.728 21.980 1.00 16.34 187 VAL A O 1
ATOM 1441 N N . GLU A 1 188 ? -7.566 -1.251 22.193 1.00 16.02 188 GLU A N 1
ATOM 1442 C CA . GLU A 1 188 ? -8.220 -2.098 23.220 1.00 16.39 188 GLU A CA 1
ATOM 1443 C C . GLU A 1 188 ? -8.642 -3.462 22.649 1.00 16.84 188 GLU A C 1
ATOM 1444 O O . GLU A 1 188 ? -8.514 -4.488 23.333 1.00 16.76 188 GLU A O 1
ATOM 1450 N N . ASP A 1 189 ? -9.138 -3.482 21.412 1.00 18.02 189 ASP A N 1
ATOM 1451 C CA . ASP A 1 189 ? -9.505 -4.764 20.702 1.00 18.67 189 ASP A CA 1
ATOM 1452 C C . ASP A 1 189 ? -8.271 -5.677 20.608 1.00 18.35 189 ASP A C 1
ATOM 1453 O O . ASP A 1 189 ? -8.316 -6.879 20.970 1.00 18.42 189 ASP A O 1
ATOM 1458 N N . VAL A 1 190 ? -7.158 -5.101 20.172 1.00 17.68 190 VAL A N 1
ATOM 1459 C CA . VAL A 1 190 ? -5.909 -5.847 20.030 1.00 17.89 190 VAL A CA 1
ATOM 1460 C C . VAL A 1 190 ? -5.435 -6.393 21.384 1.00 17.25 190 VAL A C 1
ATOM 1461 O O . VAL A 1 190 ? -5.054 -7.568 21.519 1.00 17.51 190 VAL A O 1
ATOM 1465 N N . ALA A 1 191 ? -5.491 -5.573 22.429 1.00 16.34 191 ALA A N 1
ATOM 1466 C CA . ALA A 1 191 ? -5.033 -6.042 23.748 1.00 16.46 191 ALA A CA 1
ATOM 1467 C C . ALA A 1 191 ? -5.860 -7.190 24.235 1.00 17.83 191 ALA A C 1
ATOM 1468 O O . ALA A 1 191 ? -5.327 -8.156 24.780 1.00 17.77 191 ALA A O 1
ATOM 1470 N N . LYS A 1 192 ? -7.173 -7.099 24.079 1.00 18.45 192 LYS A N 1
ATOM 1471 C CA . LYS A 1 192 ? -8.048 -8.146 24.569 1.00 19.92 192 LYS A CA 1
ATOM 1472 C C . LYS A 1 192 ? -7.824 -9.453 23.792 1.00 21.17 192 LYS A C 1
ATOM 1473 O O . LYS A 1 192 ? -7.707 -10.543 24.379 1.00 21.50 192 LYS A O 1
ATOM 1479 N N . LYS A 1 193 ? -7.708 -9.321 22.493 1.00 21.81 193 LYS A N 1
ATOM 1480 C CA . LYS A 1 193 ? -7.556 -10.489 21.640 1.00 23.66 193 LYS A CA 1
ATOM 1481 C C . LYS A 1 193 ? -6.347 -11.332 21.995 1.00 23.06 193 LYS A C 1
ATOM 1482 O O . LYS A 1 193 ? -6.420 -12.554 21.962 1.00 23.96 193 LYS A O 1
ATOM 1488 N N . TYR A 1 194 ? -5.243 -10.690 22.343 1.00 21.81 194 TYR A N 1
ATOM 1489 C CA . TYR A 1 194 ? -4.000 -11.408 22.595 1.00 21.77 194 TYR A CA 1
ATOM 1490 C C . TYR A 1 194 ? -3.630 -11.531 24.067 1.00 20.72 194 TYR A C 1
ATOM 1491 O O . TYR A 1 194 ? -2.491 -11.882 24.380 1.00 22.23 194 TYR A O 1
ATOM 1500 N N . GLY A 1 195 ? -4.569 -11.233 24.964 1.00 19.66 195 GLY A N 1
ATOM 1501 C CA . GLY A 1 195 ? -4.391 -11.524 26.413 1.00 18.64 195 GLY A CA 1
ATOM 1502 C C . GLY A 1 195 ? -3.445 -10.519 27.086 1.00 17.53 195 GLY A C 1
ATOM 1503 O O . GLY A 1 195 ? -2.722 -10.872 28.010 1.00 17.85 195 GLY A O 1
ATOM 1504 N N . ALA A 1 196 ? -3.436 -9.276 26.588 1.00 16.96 196 ALA A N 1
ATOM 1505 C CA . ALA A 1 196 ? -2.695 -8.203 27.232 1.00 16.24 196 ALA A CA 1
ATOM 1506 C C . ALA A 1 196 ? -3.662 -7.516 28.196 1.00 16.39 196 ALA A C 1
ATOM 1507 O O . ALA A 1 196 ? -4.886 -7.540 28.005 1.00 17.58 196 ALA A O 1
ATOM 1509 N N . LYS A 1 197 ? -3.100 -6.859 29.202 1.00 16.48 197 LYS A N 1
ATOM 1510 C CA . LYS A 1 197 ? -3.871 -6.053 30.139 1.00 16.87 197 LYS A CA 1
ATOM 1511 C C . LYS A 1 197 ? -3.834 -4.641 29.621 1.00 16.49 197 LYS A C 1
ATOM 1512 O O . LYS A 1 197 ? -2.768 -4.093 29.471 1.00 17.19 197 LYS A O 1
ATOM 1518 N N . TYR A 1 198 ? -4.987 -4.095 29.245 1.00 15.76 198 TYR A N 1
ATOM 1519 C CA . TYR A 1 198 ? -5.081 -2.711 28.810 1.00 14.81 198 TYR A CA 1
ATOM 1520 C C . TYR A 1 198 ? -5.310 -1.825 30.043 1.00 14.76 198 TYR A C 1
ATOM 1521 O O . TYR A 1 198 ? -6.276 -2.010 30.786 1.00 15.63 198 TYR A O 1
ATOM 1530 N N . LEU A 1 199 ? -4.381 -0.925 30.280 1.00 14.52 199 LEU A N 1
ATOM 1531 C CA . LEU A 1 199 ? -4.444 -0.019 31.417 1.00 14.60 199 LEU A CA 1
ATOM 1532 C C . LEU A 1 199 ? -4.787 1.369 30.911 1.00 14.17 199 LEU A C 1
ATOM 1533 O O . LEU A 1 199 ? -3.966 2.009 30.270 1.00 13.33 199 LEU A O 1
ATOM 1538 N N . ALA A 1 200 ? -5.997 1.837 31.230 1.00 14.21 200 ALA A N 1
ATOM 1539 C CA . ALA A 1 200 ? -6.517 3.069 30.632 1.00 13.79 200 ALA A CA 1
ATOM 1540 C C . ALA A 1 200 ? -6.040 4.312 31.391 1.00 13.85 200 ALA A C 1
ATOM 1541 O O . ALA A 1 200 ? -5.852 4.260 32.592 1.00 14.03 200 ALA A O 1
ATOM 1543 N N . PRO A 1 201 ? -5.862 5.445 30.675 1.00 13.27 201 PRO A N 1
ATOM 1544 C CA . PRO A 1 201 ? -5.762 6.734 31.360 1.00 13.69 201 PRO A CA 1
ATOM 1545 C C . PRO A 1 201 ? -7.097 7.152 31.967 1.00 14.62 201 PRO A C 1
ATOM 1546 O O . PRO A 1 201 ? -8.129 6.591 31.630 1.00 14.70 201 PRO A O 1
ATOM 1550 N N . VAL A 1 202 ? -7.055 8.124 32.862 1.00 15.13 202 VAL A N 1
ATOM 1551 C CA . VAL A 1 202 ? -8.255 8.727 33.400 1.00 16.97 202 VAL A CA 1
ATOM 1552 C C . VAL A 1 202 ? -9.040 9.393 32.288 1.00 17.25 202 VAL A C 1
ATOM 1553 O O . VAL A 1 202 ? -10.260 9.189 32.182 1.00 18.49 202 VAL A O 1
ATOM 1557 N N . GLY A 1 203 ? -8.354 10.223 31.534 1.00 16.79 203 GLY A N 1
ATOM 1558 C CA . GLY A 1 203 ? -8.980 10.957 30.447 1.00 17.22 203 GLY A CA 1
ATOM 1559 C C . GLY A 1 203 ? -8.284 10.559 29.149 1.00 15.82 203 GLY A C 1
ATOM 1560 O O . GLY A 1 203 ? -7.095 10.264 29.152 1.00 15.16 203 GLY A O 1
ATOM 1561 N N . PRO A 1 204 ? -8.991 10.630 28.013 1.00 16.17 204 PRO A N 1
ATOM 1562 C CA . PRO A 1 204 ? -8.413 10.113 26.768 1.00 15.16 204 PRO A CA 1
ATO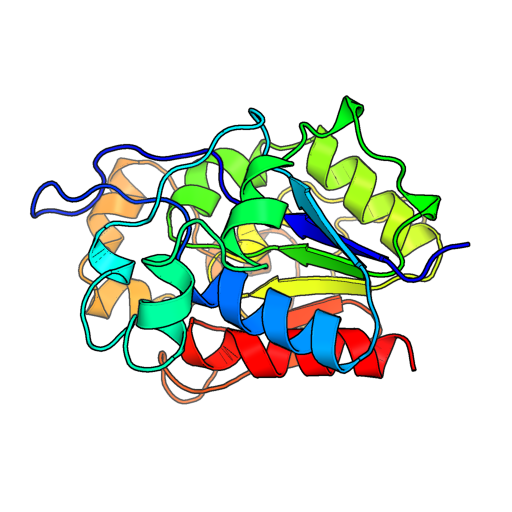M 1563 C C . PRO A 1 204 ? -7.211 10.904 26.176 1.00 14.91 204 PRO A C 1
ATOM 1564 O O . PRO A 1 204 ? -6.456 10.321 25.377 1.00 14.07 204 PRO A O 1
ATOM 1568 N N . TRP A 1 205 ? -7.071 12.193 26.509 1.00 15.08 205 TRP A N 1
ATOM 1569 C CA . TRP A 1 205 ? -5.968 13.031 26.028 1.00 15.96 205 TRP A CA 1
ATOM 1570 C C . TRP A 1 205 ? -4.838 13.219 27.030 1.00 15.27 205 TRP A C 1
ATOM 1571 O O . TRP A 1 205 ? -3.869 13.973 26.739 1.00 14.84 205 TRP A O 1
ATOM 1582 N N . ASP A 1 206 ? -4.892 12.509 28.178 1.00 14.42 206 ASP A N 1
ATOM 1583 C CA . ASP A 1 206 ? -3.902 12.691 29.226 1.00 14.45 206 ASP A CA 1
ATOM 1584 C C . ASP A 1 206 ? -2.509 12.203 28.813 1.00 13.27 206 ASP A C 1
ATOM 1585 O O . ASP A 1 206 ? -2.405 11.262 28.034 1.00 11.60 206 ASP A O 1
ATOM 1590 N N . ASP A 1 207 ? -1.462 12.851 29.299 1.00 13.23 207 ASP A N 1
ATOM 1591 C CA . ASP A 1 207 ? -0.099 12.320 29.142 1.00 13.33 207 ASP A CA 1
ATOM 1592 C C . ASP A 1 207 ? -0.035 11.108 30.059 1.00 12.83 207 ASP A C 1
ATOM 1593 O O . ASP A 1 207 ? 0.036 11.257 31.291 1.00 14.16 207 ASP A O 1
ATOM 1598 N N . TYR A 1 208 ? -0.123 9.914 29.452 1.00 11.53 208 TYR A N 1
ATOM 1599 C CA . TYR A 1 208 ? -0.182 8.663 30.198 1.00 11.88 208 TYR A CA 1
ATOM 1600 C C . TYR A 1 208 ? 0.583 7.563 29.448 1.00 11.34 208 TYR A C 1
ATOM 1601 O O . TYR A 1 208 ? 0.405 7.351 28.235 1.00 12.22 208 TYR A O 1
ATOM 1610 N N . SER A 1 209 ? 1.444 6.886 30.193 1.00 12.38 209 SER A N 1
ATOM 1611 C CA . SER A 1 209 ? 2.346 5.900 29.606 1.00 12.00 209 SER A CA 1
ATOM 1612 C C . SER A 1 209 ? 2.730 4.869 30.663 1.00 12.27 209 SER A C 1
ATOM 1613 O O . SER A 1 209 ? 2.581 5.129 31.860 1.00 12.09 209 SER A O 1
ATOM 1616 N N . ILE A 1 210 ? 3.187 3.692 30.186 1.00 12.30 210 ILE A N 1
ATOM 1617 C CA . ILE A 1 210 ? 3.384 2.511 31.006 1.00 12.71 210 ILE A CA 1
ATOM 1618 C C . ILE A 1 210 ? 4.761 1.948 30.604 1.00 13.02 210 ILE A C 1
ATOM 1619 O O . ILE A 1 210 ? 5.062 1.828 29.396 1.00 12.30 210 ILE A O 1
ATOM 1624 N N . THR A 1 211 ? 5.532 1.567 31.608 1.00 13.45 211 THR A N 1
ATOM 1625 C CA . THR A 1 211 ? 6.763 0.756 31.406 1.00 14.45 211 THR A CA 1
ATOM 1626 C C . THR A 1 211 ? 6.511 -0.611 32.042 1.00 14.93 211 THR A C 1
ATOM 1627 O O . THR A 1 211 ? 6.454 -0.741 33.265 1.00 15.64 211 THR A O 1
ATOM 1631 N N . ASP A 1 212 ? 6.367 -1.610 31.186 1.00 14.71 212 ASP A N 1
ATOM 1632 C CA . ASP A 1 212 ? 6.286 -2.995 31.628 1.00 15.26 212 ASP A CA 1
ATOM 1633 C C . ASP A 1 212 ? 7.585 -3.670 31.200 1.00 16.66 212 ASP A C 1
ATOM 1634 O O . ASP A 1 212 ? 7.624 -4.266 30.122 1.00 16.71 212 ASP A O 1
ATOM 1639 N N . GLY A 1 213 ? 8.609 -3.583 32.047 1.00 17.87 213 GLY A N 1
ATOM 1640 C CA . GLY A 1 213 ? 9.953 -4.132 31.747 1.00 19.78 213 GLY A CA 1
ATOM 1641 C C . GLY A 1 213 ? 10.545 -3.391 30.549 1.00 19.91 213 GLY A C 1
ATOM 1642 O O . GLY A 1 213 ? 10.860 -2.206 30.647 1.00 20.12 213 GLY A O 1
ATOM 1643 N N . ARG A 1 214 ? 10.631 -4.048 29.398 1.00 20.21 214 ARG A N 1
ATOM 1644 C CA . ARG A 1 214 ? 11.170 -3.406 28.180 1.00 20.78 214 ARG A CA 1
ATOM 1645 C C . ARG A 1 214 ? 10.103 -3.176 27.120 1.00 19.42 214 ARG A C 1
ATOM 1646 O O . ARG A 1 214 ? 10.435 -2.919 25.952 1.00 19.86 214 ARG A O 1
ATOM 1654 N N . LEU A 1 215 ? 8.831 -3.217 27.528 1.00 18.22 215 LEU A N 1
ATOM 1655 C CA . LEU A 1 215 ? 7.684 -2.959 26.673 1.00 17.17 215 LEU A CA 1
ATOM 1656 C C . LEU A 1 215 ? 7.009 -1.677 27.215 1.00 16.20 215 LEU A C 1
ATOM 1657 O O . LEU A 1 215 ? 6.461 -1.664 28.348 1.00 16.27 215 LEU A O 1
ATOM 1662 N N . VAL A 1 216 ? 7.077 -0.627 26.392 1.00 15.84 216 VAL A N 1
ATOM 1663 C CA . VAL A 1 216 ? 6.765 0.738 26.835 1.00 15.24 216 VAL A CA 1
ATOM 1664 C C . VAL A 1 216 ? 5.680 1.255 25.908 1.00 14.82 216 VAL A C 1
ATOM 1665 O O . VAL A 1 216 ? 5.870 1.244 24.653 1.00 15.39 216 VAL A O 1
ATOM 1669 N N . THR A 1 217 ? 4.584 1.743 26.489 1.00 13.23 217 THR A N 1
ATOM 1670 C CA . THR A 1 217 ? 3.470 2.245 25.697 1.00 12.70 217 THR A CA 1
ATOM 1671 C C . THR A 1 217 ? 2.927 3.581 26.250 1.00 12.20 217 THR A C 1
ATOM 1672 O O . THR A 1 217 ? 3.098 3.883 27.435 1.00 12.43 217 THR A O 1
ATOM 1676 N N . GLY A 1 218 ? 2.339 4.352 25.347 1.00 12.40 218 GLY A N 1
ATOM 1677 C CA . GLY A 1 218 ? 1.712 5.650 25.641 1.00 12.31 218 GLY A CA 1
ATOM 1678 C C . GLY A 1 218 ? 0.412 5.839 24.890 1.00 12.10 218 GLY A C 1
ATOM 1679 O O . GLY A 1 218 ? 0.183 5.166 23.886 1.00 13.42 218 GLY A O 1
ATOM 1680 N N . VAL A 1 219 ? -0.459 6.732 25.347 1.00 11.54 219 VAL A N 1
ATOM 1681 C CA . VAL A 1 219 ? -1.854 6.759 24.892 1.00 12.13 219 VAL A CA 1
ATOM 1682 C C . VAL A 1 219 ? -2.109 7.542 23.586 1.00 12.70 219 VAL A C 1
ATOM 1683 O O . VAL A 1 219 ? -2.926 7.137 22.792 1.00 13.71 219 VAL A O 1
ATOM 1687 N N . ASN A 1 220 ? -1.410 8.647 23.381 1.00 12.95 220 ASN A N 1
ATOM 1688 C CA . ASN A 1 220 ? -1.906 9.667 22.485 1.00 13.08 220 ASN A CA 1
ATOM 1689 C C . ASN A 1 220 ? -0.795 10.689 22.161 1.00 13.42 220 ASN A C 1
ATOM 1690 O O . ASN A 1 220 ? 0.338 10.559 22.594 1.00 12.93 220 ASN A O 1
ATOM 1695 N N . PRO A 1 221 ? -1.127 11.726 21.396 1.00 14.63 221 PRO A N 1
ATOM 1696 C CA . PRO A 1 221 ? -0.016 12.621 21.090 1.00 14.67 221 PRO A CA 1
ATOM 1697 C C . PRO A 1 221 ? 0.630 13.307 22.311 1.00 14.69 221 PRO A C 1
ATOM 1698 O O . PRO A 1 221 ? 1.850 13.528 22.310 1.00 15.33 221 PRO A O 1
ATOM 1702 N N . ALA A 1 222 ? -0.156 13.619 23.341 1.00 14.26 222 ALA A N 1
ATOM 1703 C CA . ALA A 1 222 ? 0.374 14.248 24.545 1.00 14.69 222 ALA A CA 1
ATOM 1704 C C . ALA A 1 222 ? 1.352 13.320 25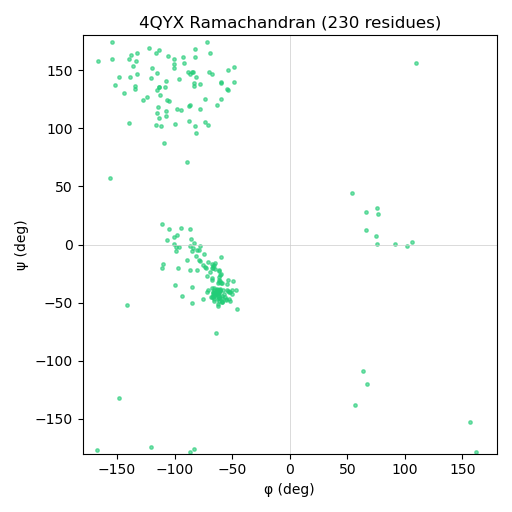.296 1.00 14.43 222 ALA A C 1
ATOM 1705 O O . ALA A 1 222 ? 2.116 13.789 26.158 1.00 14.37 222 ALA A O 1
ATOM 1707 N N . SER A 1 223 ? 1.311 12.023 24.954 1.00 13.67 223 SER A N 1
ATOM 1708 C CA . SER A 1 223 ? 2.161 11.017 25.638 1.00 13.79 223 SER A CA 1
ATOM 1709 C C . SER A 1 223 ? 3.409 10.679 24.864 1.00 13.43 223 SER A C 1
ATOM 1710 O O . SER A 1 223 ? 4.220 9.896 25.320 1.00 12.77 223 SER A O 1
ATOM 1713 N N . ALA A 1 224 ? 3.583 11.260 23.669 1.00 13.37 224 ALA A N 1
ATOM 1714 C CA . ALA A 1 224 ? 4.725 10.890 22.828 1.00 13.95 224 ALA A CA 1
ATOM 1715 C C . ALA A 1 224 ? 6.076 11.124 23.506 1.00 14.35 224 ALA A C 1
ATOM 1716 O O . ALA A 1 224 ? 6.948 10.241 23.513 1.00 14.78 224 ALA A O 1
ATOM 1718 N N . HIS A 1 225 ? 6.248 12.286 24.127 1.00 14.62 225 HIS A N 1
ATOM 1719 C CA . HIS A 1 225 ? 7.506 12.600 24.789 1.00 15.85 225 HIS A CA 1
ATOM 1720 C C . HIS A 1 225 ? 7.779 11.603 25.955 1.00 15.62 225 HIS A C 1
ATOM 1721 O O . HIS A 1 225 ? 8.857 10.994 26.048 1.00 15.43 225 HIS A O 1
ATOM 1728 N N . SER A 1 226 ? 6.811 11.459 26.842 1.00 15.35 226 SER A N 1
ATOM 1729 C CA . SER A 1 226 ? 7.013 10.576 27.984 1.00 15.97 226 SER A CA 1
ATOM 1730 C C . SE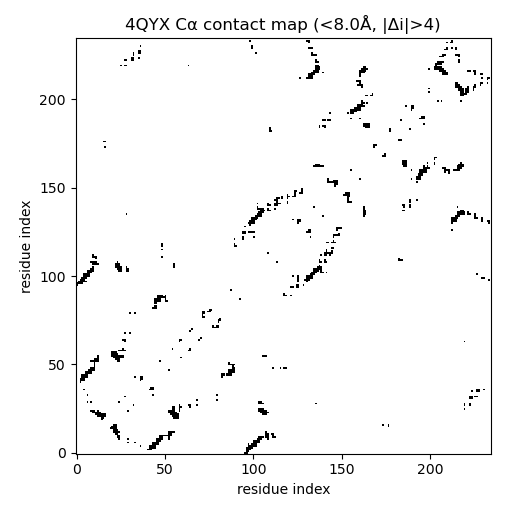R A 1 226 ? 7.255 9.124 27.531 1.00 15.24 226 SER A C 1
ATOM 1731 O O . SER A 1 226 ? 8.000 8.376 28.185 1.00 15.01 226 SER A O 1
ATOM 1734 N N . THR A 1 227 ? 6.642 8.724 26.428 1.00 14.70 227 THR A N 1
ATOM 1735 C CA . THR A 1 227 ? 6.850 7.337 25.925 1.00 15.28 227 THR A CA 1
ATOM 1736 C C . THR A 1 227 ? 8.304 7.182 25.496 1.00 15.98 227 THR A C 1
ATOM 1737 O O . THR A 1 227 ? 8.950 6.162 25.793 1.00 16.27 227 THR A O 1
ATOM 1741 N N . ALA A 1 228 ? 8.843 8.201 24.821 1.00 16.11 228 ALA A N 1
ATOM 1742 C CA . ALA A 1 228 ? 10.278 8.237 24.478 1.00 16.86 228 ALA A CA 1
ATOM 1743 C C . ALA A 1 228 ? 11.201 8.227 25.680 1.00 17.89 228 ALA A C 1
ATOM 1744 O O . ALA A 1 228 ? 12.134 7.424 25.733 1.00 18.54 228 ALA A O 1
ATOM 1746 N N . VAL A 1 229 ? 10.929 9.094 26.667 1.00 17.24 229 VAL A N 1
ATOM 1747 C CA . VAL A 1 229 ? 11.710 9.126 27.912 1.00 18.09 229 VAL A CA 1
ATOM 1748 C C . VAL A 1 229 ? 11.708 7.745 28.560 1.00 18.26 229 VAL A C 1
ATOM 1749 O O . VAL A 1 229 ? 12.761 7.229 28.920 1.00 19.18 229 VAL A O 1
ATOM 1753 N N . ARG A 1 230 ? 10.540 7.128 28.660 1.00 16.71 230 ARG A N 1
ATOM 1754 C CA . ARG A 1 230 ? 10.423 5.823 29.293 1.00 17.08 230 ARG A CA 1
ATOM 1755 C C . ARG A 1 230 ? 11.248 4.755 28.588 1.00 18.32 230 ARG A C 1
ATOM 1756 O O . ARG A 1 230 ? 11.836 3.870 29.242 1.00 19.31 230 ARG A O 1
ATOM 1764 N N . SER A 1 231 ? 11.272 4.830 27.269 1.00 18.38 231 SER A N 1
ATOM 1765 C CA . SER A 1 231 ? 11.979 3.832 26.489 1.00 20.19 231 SER A CA 1
ATOM 1766 C C . SER A 1 231 ? 13.490 3.912 26.762 1.00 22.27 231 SER A C 1
ATOM 1767 O O . SER A 1 231 ? 14.158 2.887 26.840 1.00 24.00 231 SER A O 1
ATOM 1770 N N . ILE A 1 232 ? 14.001 5.126 26.939 1.00 22.56 232 ILE A N 1
ATOM 1771 C CA . ILE A 1 232 ? 15.402 5.360 27.285 1.00 24.89 232 ILE A CA 1
ATOM 1772 C C . ILE A 1 232 ? 15.701 4.882 28.703 1.00 25.59 232 ILE A C 1
ATOM 1773 O O . ILE A 1 232 ? 16.707 4.207 28.930 1.00 26.83 232 ILE A O 1
ATOM 1778 N N . VAL A 1 233 ? 14.823 5.213 29.653 1.00 24.50 233 VAL A N 1
ATOM 1779 C CA . VAL A 1 233 ? 15.023 4.815 31.035 1.00 25.61 233 VAL A CA 1
ATOM 1780 C C . VAL A 1 233 ? 15.006 3.290 31.166 1.00 26.47 233 VAL A C 1
ATOM 1781 O O . VAL A 1 233 ? 15.811 2.724 31.884 1.00 28.29 233 VAL A O 1
ATOM 1785 N N . ALA A 1 234 ? 14.119 2.643 30.428 1.00 25.67 234 ALA A N 1
ATOM 1786 C CA . ALA A 1 234 ? 14.027 1.184 30.431 1.00 27.45 234 ALA A CA 1
ATOM 1787 C C . ALA A 1 234 ? 15.340 0.506 29.972 1.00 30.88 234 ALA A C 1
ATOM 1788 O O . ALA A 1 234 ? 15.690 -0.570 30.473 1.00 32.14 234 ALA A O 1
ATOM 1790 N N . LEU A 1 235 ? 16.072 1.135 29.055 1.00 34.44 235 LEU A N 1
ATOM 1791 C CA . LEU A 1 235 ? 17.428 0.683 28.719 1.00 39.62 235 LEU A CA 1
ATOM 1792 C C . LEU A 1 235 ? 18.275 0.848 29.967 1.00 45.03 235 LEU A C 1
ATOM 1793 O O . LEU A 1 235 ? 18.584 -0.131 30.638 1.00 50.02 235 LEU A O 1
ATOM 1798 N N . LYS A 1 236 ? 18.636 2.104 30.248 1.00 48.55 236 LYS A N 1
ATOM 1799 C CA . LYS A 1 236 ? 19.196 2.594 31.535 1.00 51.57 236 LYS A CA 1
ATOM 1800 C C . LYS A 1 236 ? 20.261 3.642 31.296 1.00 53.16 236 LYS A C 1
ATOM 1801 O O . LYS A 1 236 ? 19.917 4.731 30.815 1.00 55.65 236 LYS A O 1
#

InterPro domains:
  IPR002818 DJ-1/PfpI [PF01965] (29-225)
  IPR029062 Class I glutamine amidotransferase-like [G3DSA:3.40.50.880] (1-237)
  IPR029062 Class I glutamine amidotransferase-like [SSF52317] (3-235)
  IPR050325 Protein/nucleic acid deglycase [PTHR48094] (4-235)

Foldseek 3Di:
DAQAEEEEWQAAWAQFDPVRFTKWFLQLLLVLLVVLCVVVPYDYAYEYQVLHTDHRPVSCPPVNAHDVRVVLVPDCPHPSNVRNVRYDYLVPDDLVNYQEYEYGDIPSCLVPLLVSVSSLVSLLVSVQVVHAYFYEAQRLSNLNPRANPVPRARPQAVEEFEHADPVVCVVSVCPVSCVVVVTAGSVRSCVVRRHHYDYDPDRPDLDKDDGQRYIYTYDSSVSNVSSVSSVVSSD

Organism: Saccharomyces cerevisiae (strain ATCC 204508 / S288c) (NCBI:txid559292)

B-factor: mean 27.98, std 10.79, range [11.34, 67.9]